Protein AF-A0A8H5XSQ9-F1 (afdb_monomer_lite)

Organism: NCBI:txid1567541

Radius of gyration: 19.49 Å; chains: 1; bounding box: 58×38×55 Å

Secondary struct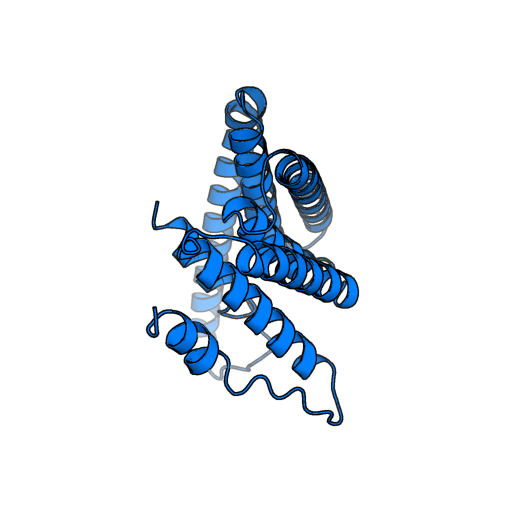ure (DSSP, 8-state):
--SHHHHHHHHHHS--------------HHHHHHHHHHHHHHHHHHHHHHHHHHHHIIIIITTT--SHHHHHHHHHHHHHHHHHHHHH--GGGHHHHHHHHHHHHHHHHHHHHHHS-TT-HHHHHHHHHHHHHHHHTS--HHHHHHHHHHHHHHHHHHHTT-SSPPPHHHHHHHHHHHHHHHHHHHTT-SS-------SHHHHHHHTSS--

Foldseek 3Di:
DPPVVVVLCCVLPPDQVPPPPPPVPVDPPVVVVVVVVVVVVVLVVLLVVLVVLLCCLVVPQCVPDPDLVSNLVSLLSQLVSLLSNLSRDDDPVNVVSLVRNLVSLVRSQVSCVVPDQLLDLSNLSSLLSVLVSCVPPVVNPVVSLVSLVVSLVSNVVVCVPDPDDRDPSSVVSSVSSVVSNVVSVVVPDPDDDDDPPDDPVCPVVVVVPPD

pLDDT: mean 77.81, std 23.19, range [28.31, 98.38]

Structure (mmCIF, N/CA/C/O backbone):
data_AF-A0A8H5XSQ9-F1
#
_entry.id   AF-A0A8H5XSQ9-F1
#
loop_
_atom_site.group_PDB
_atom_site.id
_atom_site.type_symbol
_atom_site.label_atom_id
_atom_site.label_alt_id
_atom_site.label_comp_id
_atom_site.label_asym_id
_atom_site.label_entity_id
_atom_site.label_seq_id
_atom_site.pdbx_PDB_ins_code
_atom_site.Cartn_x
_atom_site.Cartn_y
_atom_site.Cartn_z
_atom_site.occupancy
_atom_site.B_iso_or_equiv
_atom_site.auth_seq_id
_atom_site.auth_comp_id
_atom_site.auth_asym_id
_atom_site.auth_atom_id
_atom_site.pdbx_PDB_model_num
ATOM 1 N N . MET A 1 1 ? 9.822 16.137 1.016 1.00 33.94 1 MET A N 1
ATOM 2 C CA . MET A 1 1 ? 8.686 15.185 1.031 1.00 33.94 1 MET A CA 1
ATOM 3 C C . MET A 1 1 ? 8.728 14.344 2.315 1.00 33.94 1 MET A C 1
ATOM 5 O O . MET A 1 1 ? 8.666 13.126 2.268 1.00 33.94 1 MET A O 1
ATOM 9 N N . ASN A 1 2 ? 8.828 14.986 3.487 1.00 29.20 2 ASN A N 1
ATOM 10 C CA . ASN A 1 2 ? 9.377 14.326 4.688 1.00 29.20 2 ASN A CA 1
ATOM 11 C C . ASN A 1 2 ? 8.299 13.936 5.724 1.00 29.20 2 ASN A C 1
ATOM 13 O O . ASN A 1 2 ? 8.614 13.358 6.758 1.00 29.20 2 ASN A O 1
ATOM 17 N N . GLY A 1 3 ? 7.023 14.248 5.461 1.00 28.31 3 GLY A N 1
ATOM 18 C CA . GLY A 1 3 ? 5.911 13.988 6.387 1.00 28.31 3 GLY A CA 1
ATOM 19 C C . GLY A 1 3 ? 5.260 12.607 6.237 1.00 28.31 3 GLY A C 1
ATOM 20 O O . GLY A 1 3 ? 4.784 12.038 7.214 1.00 28.31 3 GLY A O 1
ATOM 21 N N . THR A 1 4 ? 5.280 12.023 5.037 1.00 39.25 4 THR A N 1
ATOM 22 C CA . THR A 1 4 ? 4.653 10.720 4.743 1.00 39.25 4 THR A CA 1
ATOM 23 C C . THR A 1 4 ? 5.455 9.535 5.285 1.00 39.25 4 THR A C 1
ATOM 25 O O . THR A 1 4 ? 4.867 8.535 5.694 1.00 39.25 4 THR A O 1
ATOM 28 N N . PHE A 1 5 ? 6.784 9.654 5.369 1.00 38.56 5 PHE A N 1
ATOM 29 C CA . PHE A 1 5 ? 7.656 8.613 5.925 1.00 38.56 5 PHE A CA 1
ATOM 30 C C . PHE A 1 5 ? 7.537 8.472 7.450 1.00 38.56 5 PHE A C 1
ATOM 32 O O . PHE A 1 5 ? 7.629 7.360 7.968 1.00 38.56 5 PHE A O 1
ATOM 39 N N . SER A 1 6 ? 7.238 9.562 8.167 1.00 36.12 6 SER A N 1
ATOM 40 C CA . SER A 1 6 ? 7.016 9.523 9.621 1.00 36.12 6 SER A CA 1
ATOM 41 C C . SER A 1 6 ? 5.712 8.795 9.984 1.00 36.12 6 SER A C 1
ATOM 43 O O . SER A 1 6 ? 5.675 7.994 10.919 1.00 36.12 6 SER A O 1
ATOM 45 N N . LEU A 1 7 ? 4.659 8.967 9.172 1.00 39.16 7 LEU A N 1
ATOM 46 C CA . LEU A 1 7 ? 3.415 8.201 9.309 1.00 39.16 7 LEU A CA 1
ATOM 47 C C . LEU A 1 7 ? 3.614 6.713 8.968 1.00 39.16 7 LEU A C 1
ATOM 49 O O . LEU A 1 7 ? 3.036 5.844 9.618 1.00 39.16 7 LEU A O 1
ATOM 53 N N . LEU A 1 8 ? 4.468 6.408 7.982 1.00 41.53 8 LEU A N 1
ATOM 54 C CA . LEU A 1 8 ? 4.802 5.032 7.607 1.00 41.53 8 LEU A CA 1
ATOM 55 C C . LEU A 1 8 ? 5.484 4.281 8.755 1.00 41.53 8 LEU A C 1
ATOM 57 O O . LEU A 1 8 ? 5.140 3.130 9.020 1.00 41.53 8 LEU A O 1
ATOM 61 N N . LEU A 1 9 ? 6.410 4.943 9.458 1.00 43.72 9 LEU A N 1
ATOM 62 C CA . LEU A 1 9 ? 7.109 4.383 10.615 1.00 43.72 9 LEU A CA 1
ATOM 63 C C . LEU A 1 9 ? 6.160 4.191 11.808 1.00 43.72 9 LEU A C 1
ATOM 65 O O . LEU A 1 9 ? 6.198 3.152 12.463 1.00 43.72 9 LEU A O 1
ATOM 69 N N . LEU A 1 10 ? 5.258 5.148 12.053 1.00 43.88 10 LEU A N 1
ATOM 70 C CA . LEU A 1 10 ? 4.264 5.048 13.127 1.00 43.88 10 LEU A CA 1
ATOM 71 C C . LEU A 1 10 ? 3.272 3.900 12.901 1.00 43.88 10 LEU A C 1
ATOM 73 O O . LEU A 1 10 ? 2.924 3.214 13.854 1.00 43.88 10 LEU A O 1
ATOM 77 N N . ILE A 1 11 ? 2.874 3.626 11.656 1.00 48.06 11 ILE A N 1
ATOM 78 C CA . ILE A 1 11 ? 1.867 2.592 11.363 1.00 48.06 11 ILE A CA 1
ATOM 79 C C . ILE A 1 11 ? 2.489 1.196 11.161 1.00 48.06 11 ILE A C 1
ATOM 81 O O . ILE A 1 11 ? 1.810 0.178 11.334 1.00 48.06 11 ILE A O 1
ATOM 85 N N . THR A 1 12 ? 3.787 1.119 10.844 1.00 46.69 12 THR A N 1
ATOM 86 C CA . THR A 1 12 ? 4.529 -0.155 10.791 1.00 46.69 12 THR A CA 1
ATOM 87 C C . THR A 1 12 ? 5.089 -0.598 12.145 1.00 46.69 12 THR A C 1
ATOM 89 O O . THR A 1 12 ? 5.099 -1.802 12.395 1.00 46.69 12 THR A O 1
ATOM 92 N N . PHE A 1 13 ? 5.491 0.322 13.035 1.00 41.72 13 PHE A N 1
ATOM 93 C CA . PHE A 1 13 ? 6.131 -0.025 14.316 1.00 41.72 13 PHE A CA 1
ATOM 94 C C . PHE A 1 13 ? 5.331 0.264 15.576 1.00 41.72 13 PHE A C 1
ATOM 96 O O . PHE A 1 13 ? 5.492 -0.456 16.563 1.00 41.72 13 PHE A O 1
ATOM 103 N N . SER A 1 14 ? 4.483 1.286 15.586 1.00 41.91 14 SER A N 1
ATOM 104 C CA . SER A 1 14 ? 3.770 1.646 16.803 1.00 41.91 14 SER A CA 1
ATOM 105 C C . SER A 1 14 ? 2.393 1.022 16.793 1.00 41.91 14 SER A C 1
ATOM 107 O O . SER A 1 14 ? 1.406 1.617 16.379 1.00 41.91 14 SER A O 1
ATOM 109 N N . THR A 1 15 ? 2.367 -0.171 17.381 1.00 34.69 15 THR A N 1
ATOM 110 C CA . THR A 1 15 ? 1.218 -0.774 18.054 1.00 34.69 15 THR A CA 1
ATOM 111 C C . THR A 1 15 ? 0.112 -1.316 17.142 1.00 34.69 15 THR A C 1
ATOM 113 O O . THR A 1 15 ? -0.202 -0.755 16.093 1.00 34.69 15 THR A O 1
ATOM 116 N N . PRO A 1 16 ? -0.563 -2.403 17.550 1.00 37.53 16 PRO A N 1
ATOM 117 C CA . PRO A 1 16 ? -1.966 -2.502 17.197 1.00 37.53 16 PRO A CA 1
ATOM 118 C C . PRO A 1 16 ? -2.603 -1.192 17.687 1.00 37.53 16 PRO A C 1
ATOM 120 O O . PRO A 1 16 ? -2.357 -0.805 18.833 1.00 37.53 16 PRO A O 1
ATOM 123 N N . VAL A 1 17 ? -3.476 -0.543 16.912 1.00 43.22 17 VAL A N 1
ATOM 124 C CA . VAL A 1 17 ? -4.621 0.084 17.582 1.00 43.22 17 VAL A CA 1
ATOM 125 C C . VAL A 1 17 ? -5.325 -1.105 18.207 1.00 43.22 17 VAL A C 1
ATOM 127 O O . VAL A 1 17 ? -6.089 -1.807 17.554 1.00 43.22 17 VAL A O 1
ATOM 130 N N . VAL A 1 18 ? -4.885 -1.472 19.409 1.00 34.97 18 VAL A N 1
ATOM 131 C CA . VAL A 1 18 ? -5.395 -2.620 20.125 1.00 34.97 18 VAL A CA 1
ATOM 132 C C . VAL A 1 18 ? -6.888 -2.324 20.204 1.00 34.97 18 VAL A C 1
ATOM 134 O O . VAL A 1 18 ? -7.242 -1.267 20.740 1.00 34.97 18 VAL A O 1
ATOM 137 N N . PRO A 1 19 ? -7.788 -3.176 19.684 1.00 38.91 19 PRO A N 1
ATOM 138 C CA . PRO A 1 19 ? -9.161 -3.131 20.140 1.00 38.91 19 PRO A CA 1
ATOM 139 C C . PRO A 1 19 ? -9.076 -3.561 21.596 1.00 38.91 19 PRO A C 1
ATOM 141 O O . PRO A 1 19 ? -9.118 -4.754 21.852 1.00 38.91 19 PRO A O 1
ATOM 144 N N . ALA A 1 20 ? -8.789 -2.596 22.482 1.00 38.19 20 ALA A N 1
ATOM 145 C CA . ALA A 1 20 ? -8.351 -2.759 23.861 1.00 38.19 20 ALA A CA 1
ATOM 146 C C . ALA A 1 20 ? -8.487 -4.211 24.335 1.00 38.19 20 ALA A C 1
ATOM 148 O O . ALA A 1 20 ? -9.552 -4.613 24.807 1.00 38.19 20 ALA A O 1
ATOM 149 N N . GLU A 1 21 ? -7.426 -5.014 24.181 1.00 34.28 21 GLU A N 1
ATOM 150 C CA . GLU A 1 21 ? -7.283 -6.175 25.039 1.00 34.28 21 GLU A CA 1
ATOM 151 C C . GLU A 1 21 ? -7.459 -5.612 26.435 1.00 34.28 21 GLU A C 1
ATOM 153 O O . GLU A 1 21 ? -6.876 -4.572 26.756 1.00 34.28 21 GLU A O 1
ATOM 158 N N . LYS A 1 22 ? -8.393 -6.219 27.166 1.00 42.00 22 LYS A N 1
ATOM 159 C CA . LYS A 1 22 ? -8.895 -5.803 28.470 1.00 42.00 22 LYS A CA 1
ATOM 160 C C . LYS A 1 22 ? -7.752 -5.726 29.489 1.00 42.00 22 LYS A C 1
ATOM 162 O O . LYS A 1 22 ? -7.697 -6.504 30.430 1.00 42.00 22 LYS A O 1
ATOM 167 N N . ASN A 1 23 ? -6.854 -4.762 29.349 1.00 39.88 23 ASN A N 1
ATOM 168 C CA . ASN A 1 23 ? -6.159 -4.192 30.473 1.00 39.88 23 ASN A CA 1
ATOM 169 C C . ASN A 1 23 ? -7.257 -3.463 31.223 1.00 39.88 23 ASN A C 1
ATOM 171 O O . ASN A 1 23 ? -7.660 -2.360 30.852 1.00 39.88 23 ASN A O 1
ATOM 175 N N . GLU A 1 24 ? -7.819 -4.154 32.212 1.00 44.81 24 GLU A N 1
ATOM 176 C CA . GLU A 1 24 ? -8.711 -3.591 33.212 1.00 44.81 24 GLU A CA 1
ATOM 177 C C . GLU A 1 24 ? -7.944 -2.491 33.948 1.00 44.81 24 GLU A C 1
ATOM 179 O O . GLU A 1 24 ? -7.377 -2.677 35.024 1.00 44.81 24 GLU A O 1
ATOM 184 N N . TYR A 1 25 ? -7.868 -1.322 33.315 1.00 51.09 25 TYR A N 1
ATOM 185 C CA . TYR A 1 25 ? -7.394 -0.112 33.940 1.00 51.09 25 TYR A CA 1
ATOM 186 C C . TYR A 1 25 ? -8.390 0.170 35.059 1.00 51.09 25 TYR A C 1
ATOM 188 O O . TYR A 1 25 ? -9.537 0.534 34.797 1.00 51.09 25 TYR A O 1
ATOM 196 N N . LYS A 1 26 ? -7.964 -0.035 36.310 1.00 59.53 26 LYS A N 1
ATOM 197 C CA . LYS A 1 26 ? -8.743 0.239 37.529 1.00 59.53 26 LYS A CA 1
ATOM 198 C C . LYS A 1 26 ? -8.905 1.752 37.764 1.00 59.53 26 LYS A C 1
ATOM 200 O O . LYS A 1 26 ? -8.729 2.243 38.874 1.00 59.53 26 LYS A O 1
ATOM 205 N N . GLY A 1 27 ? -9.161 2.512 36.702 1.00 59.38 27 GLY A N 1
ATOM 206 C CA . GLY A 1 27 ? -9.510 3.924 36.756 1.00 59.38 27 GLY A CA 1
ATOM 207 C C . GLY A 1 27 ? -11.000 4.087 37.037 1.00 59.38 27 GLY A C 1
ATOM 208 O O . GLY A 1 27 ? -11.799 3.206 36.722 1.00 59.38 27 GLY A O 1
ATOM 209 N N . SER A 1 28 ? -11.382 5.221 37.628 1.00 74.62 28 SER A N 1
ATOM 210 C CA . SER A 1 28 ? -12.791 5.528 37.883 1.00 74.62 28 SER A CA 1
ATOM 211 C C . SER A 1 28 ? -13.608 5.458 36.587 1.00 74.62 28 SER A C 1
ATOM 213 O O . SER A 1 28 ? -13.141 5.850 35.516 1.00 74.62 28 SER A O 1
ATOM 215 N N . GLU A 1 29 ? -14.850 4.986 36.676 1.00 78.31 29 GLU A N 1
ATOM 216 C CA . GLU A 1 29 ? -15.763 4.821 35.534 1.00 78.31 29 GLU A CA 1
ATOM 217 C C . GLU A 1 29 ? -15.924 6.114 34.708 1.00 78.31 29 GLU A C 1
ATOM 219 O O . GLU A 1 29 ? -16.009 6.079 33.480 1.00 78.31 29 GLU A O 1
ATOM 224 N N . LYS A 1 30 ? -15.830 7.276 35.372 1.00 79.25 30 LYS A N 1
ATOM 225 C CA . L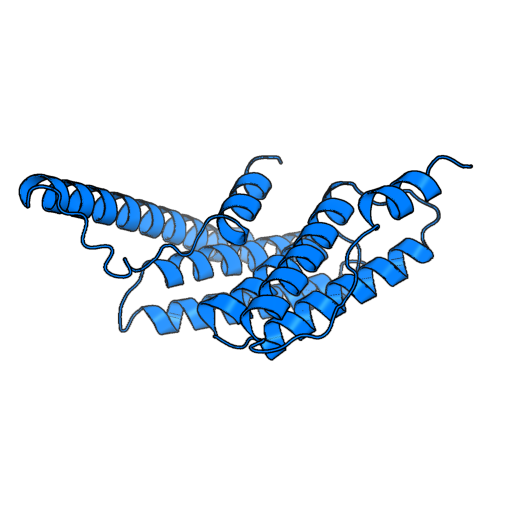YS A 1 30 ? -15.788 8.600 34.732 1.00 79.25 30 LYS A CA 1
ATOM 226 C C . LYS A 1 30 ? -14.570 8.785 33.824 1.00 79.25 30 LYS A C 1
ATOM 228 O O . LYS A 1 30 ? -14.708 9.318 32.729 1.00 79.25 30 LYS A O 1
ATOM 233 N N . HIS A 1 31 ? -13.386 8.348 34.252 1.00 80.94 31 HIS A N 1
ATOM 234 C CA . HIS A 1 31 ? -12.170 8.454 33.445 1.00 80.94 31 HIS A CA 1
ATOM 235 C C . HIS A 1 31 ? -12.240 7.546 32.210 1.00 80.94 31 HIS A C 1
ATOM 237 O O . HIS A 1 31 ? -11.902 7.973 31.107 1.00 80.94 31 HIS A O 1
ATOM 243 N N . LEU A 1 32 ? -12.774 6.329 32.369 1.00 83.50 32 LEU A N 1
ATOM 244 C CA . LEU A 1 32 ? -13.001 5.402 31.255 1.00 83.50 32 LEU A CA 1
ATOM 245 C C . LEU A 1 32 ? -14.008 5.952 30.234 1.00 83.50 32 LEU A C 1
ATOM 247 O O . LEU A 1 32 ? -13.782 5.822 29.030 1.00 83.50 32 LEU A O 1
ATOM 251 N N . ALA A 1 33 ? -15.088 6.594 30.688 1.00 86.06 33 ALA A N 1
ATOM 252 C CA . ALA A 1 33 ? -16.056 7.242 29.803 1.00 86.06 33 ALA A CA 1
ATOM 253 C C . ALA A 1 33 ? -15.416 8.379 28.986 1.00 86.06 33 ALA A C 1
ATOM 255 O O . ALA A 1 33 ? -15.606 8.447 27.771 1.00 86.06 33 ALA A O 1
ATOM 256 N N . THR A 1 34 ? -14.594 9.218 29.624 1.00 88.81 34 THR A N 1
ATOM 257 C CA . THR A 1 34 ? -13.858 10.294 28.944 1.00 88.81 34 THR A CA 1
ATOM 258 C C . THR A 1 34 ? -12.893 9.750 27.890 1.00 88.81 34 THR A C 1
ATOM 260 O O . THR A 1 34 ? -12.899 10.228 26.757 1.00 88.81 34 THR A O 1
ATOM 263 N N . ILE A 1 35 ? -12.109 8.716 28.221 1.00 86.56 35 ILE A N 1
ATOM 264 C CA . ILE A 1 35 ? -11.175 8.079 27.276 1.00 86.56 35 ILE A CA 1
ATOM 265 C C . ILE A 1 35 ? -11.923 7.532 26.056 1.00 86.56 35 ILE A C 1
ATOM 267 O O . ILE A 1 35 ? -11.511 7.771 24.922 1.00 86.56 35 ILE A O 1
ATOM 271 N N . ARG A 1 36 ? -13.047 6.835 26.268 1.00 86.31 36 ARG A N 1
ATOM 272 C CA . ARG A 1 36 ? -13.880 6.318 25.170 1.00 86.31 36 ARG A CA 1
ATOM 273 C C . ARG A 1 36 ? -14.420 7.443 24.287 1.00 86.31 36 ARG A C 1
ATOM 275 O O . ARG A 1 36 ? -14.390 7.314 23.069 1.00 86.31 36 ARG A O 1
ATOM 282 N N . GLY A 1 37 ? -14.863 8.547 24.888 1.00 89.69 37 GLY A N 1
ATOM 283 C CA . GLY A 1 37 ? -15.340 9.717 24.151 1.00 89.69 37 GLY A CA 1
ATOM 284 C C . GLY A 1 37 ? -14.265 10.341 23.258 1.00 89.69 37 GLY A C 1
ATOM 285 O O . GLY A 1 37 ? -14.539 10.639 22.099 1.00 89.69 37 GLY A O 1
ATOM 286 N N . TYR A 1 38 ? -13.036 10.498 23.760 1.00 89.50 38 TYR A N 1
ATOM 287 C CA . TYR A 1 38 ? -11.917 10.988 22.945 1.00 89.50 38 TYR A CA 1
ATOM 288 C C . TYR A 1 38 ? -11.535 10.017 21.833 1.00 89.50 38 TYR A C 1
ATOM 290 O O . TYR A 1 38 ? -11.294 10.450 20.711 1.00 89.50 38 TYR A O 1
ATOM 298 N N . ARG A 1 39 ? -11.532 8.713 22.124 1.00 84.19 39 ARG A N 1
ATOM 299 C CA . ARG A 1 39 ? -11.245 7.682 21.126 1.00 84.19 39 ARG A CA 1
ATOM 300 C C . ARG A 1 39 ? -12.211 7.765 19.940 1.00 84.19 39 ARG A C 1
ATOM 302 O O . ARG A 1 39 ? -11.744 7.840 18.815 1.00 84.19 39 ARG A O 1
ATOM 309 N N . ILE A 1 40 ? -13.519 7.839 20.191 1.00 87.06 40 ILE A N 1
ATOM 310 C CA . ILE A 1 40 ? -14.535 7.932 19.125 1.00 87.06 40 ILE A CA 1
ATOM 311 C C . ILE A 1 40 ? -14.351 9.203 18.285 1.00 87.06 40 ILE A C 1
ATOM 313 O O . ILE A 1 40 ? -14.484 9.159 17.067 1.00 87.06 40 ILE A O 1
ATOM 317 N N . LYS A 1 41 ? -14.026 10.340 18.916 1.00 89.62 41 LYS A N 1
ATOM 318 C CA . LYS A 1 41 ? -13.762 11.589 18.182 1.00 89.62 41 LYS A CA 1
ATOM 319 C C . LYS A 1 41 ? -12.579 11.443 17.225 1.00 89.62 41 LYS A C 1
ATOM 321 O O . LYS A 1 41 ? -12.710 11.788 16.060 1.00 89.62 41 LYS A O 1
ATOM 326 N N . ILE A 1 42 ? -11.473 10.877 17.708 1.00 87.00 42 ILE A N 1
ATOM 327 C CA . ILE A 1 42 ? -10.272 10.643 16.898 1.00 87.00 42 ILE A CA 1
ATOM 328 C C . ILE A 1 42 ? -10.563 9.645 15.768 1.00 87.00 42 ILE A C 1
ATOM 330 O O . ILE A 1 42 ? -10.150 9.873 14.637 1.00 87.00 42 ILE A O 1
ATOM 334 N N . GLU A 1 43 ? -11.288 8.559 16.050 1.00 83.94 43 GLU A N 1
ATOM 335 C CA . GLU A 1 43 ? -11.676 7.569 15.035 1.00 83.94 43 GLU A CA 1
ATOM 336 C C . GLU A 1 43 ? -12.514 8.211 13.914 1.00 83.94 43 GLU A C 1
ATOM 338 O O . GLU A 1 43 ? -12.233 7.976 12.739 1.00 83.94 43 GLU A O 1
ATOM 343 N N . ASN A 1 44 ? -13.470 9.082 14.259 1.00 86.50 44 ASN A N 1
ATOM 344 C CA . ASN A 1 44 ? -14.288 9.803 13.279 1.00 86.50 44 ASN A CA 1
ATOM 345 C C . ASN A 1 44 ? -13.470 10.800 12.442 1.00 86.50 44 ASN A C 1
ATOM 347 O O . ASN A 1 44 ? -13.641 10.848 11.227 1.00 86.50 44 ASN A O 1
ATOM 351 N N . GLU A 1 45 ? -12.573 11.571 13.068 1.00 88.88 45 GLU A N 1
ATOM 352 C CA . GLU A 1 45 ? -11.698 12.516 12.355 1.00 88.88 45 GLU A CA 1
ATOM 353 C C . GLU A 1 45 ? -10.780 11.786 11.364 1.00 88.88 45 GLU A C 1
ATOM 355 O O . GLU A 1 45 ? -10.610 12.217 10.224 1.00 88.88 45 GLU A O 1
ATOM 360 N N . ILE A 1 46 ? -10.214 10.642 11.765 1.00 86.31 46 ILE A N 1
ATOM 361 C CA . ILE A 1 46 ? -9.383 9.825 10.874 1.00 86.31 46 ILE A CA 1
ATOM 362 C C . ILE A 1 46 ? -10.219 9.247 9.726 1.00 86.31 46 ILE A C 1
ATOM 364 O O . ILE A 1 46 ? -9.741 9.225 8.589 1.00 86.31 46 ILE A O 1
ATOM 368 N N . GLU A 1 47 ? -11.446 8.785 9.991 1.00 86.50 47 GLU A N 1
ATOM 369 C CA . GLU A 1 47 ? -12.349 8.293 8.945 1.00 86.50 47 GLU A CA 1
ATOM 370 C C . GLU A 1 47 ? -12.658 9.384 7.908 1.00 86.50 47 GLU A C 1
ATOM 372 O O . GLU A 1 47 ? -12.533 9.119 6.711 1.00 86.50 47 GLU A O 1
ATOM 377 N N . GLU A 1 48 ? -13.013 10.594 8.348 1.00 91.81 48 GLU A N 1
ATOM 378 C CA . GLU A 1 48 ? -13.321 11.735 7.474 1.00 91.81 48 GLU A CA 1
ATOM 379 C C . GLU A 1 48 ? -12.122 12.094 6.588 1.00 91.81 48 GLU A C 1
ATOM 381 O O . GLU A 1 48 ? -12.232 12.075 5.363 1.00 91.81 48 GLU A O 1
ATOM 386 N N . ILE A 1 49 ? -10.937 12.259 7.184 1.00 91.88 49 ILE A N 1
ATOM 387 C CA . ILE A 1 49 ? -9.702 12.560 6.443 1.00 91.88 49 ILE A CA 1
ATOM 388 C C . ILE A 1 49 ? -9.386 11.464 5.417 1.00 91.88 49 ILE A C 1
ATOM 390 O O . ILE A 1 49 ? -8.967 11.752 4.294 1.00 91.88 49 ILE A O 1
ATOM 394 N N . CYS A 1 50 ? -9.561 10.190 5.780 1.00 91.31 50 CYS A N 1
ATOM 395 C CA . CYS A 1 50 ? -9.312 9.097 4.844 1.00 91.31 50 CYS A CA 1
ATOM 396 C C . CYS A 1 50 ? -10.294 9.124 3.669 1.00 91.31 50 CYS A C 1
ATOM 398 O O . CYS A 1 50 ? -9.877 8.856 2.543 1.00 91.31 50 CYS A O 1
ATOM 400 N N . ARG A 1 51 ? -11.571 9.442 3.907 1.00 92.94 51 ARG A N 1
ATOM 401 C CA . ARG A 1 51 ? -12.582 9.559 2.846 1.00 92.94 51 ARG A CA 1
ATOM 402 C C . ARG A 1 51 ? -12.274 10.717 1.907 1.00 92.94 51 ARG A C 1
ATOM 404 O O . ARG A 1 51 ? -12.225 10.485 0.704 1.00 92.94 51 ARG A O 1
ATOM 411 N N . ASP A 1 52 ? -11.945 11.888 2.442 1.00 96.25 52 ASP A N 1
ATOM 412 C CA . ASP A 1 52 ? -11.594 13.066 1.642 1.00 96.25 52 ASP A CA 1
ATOM 413 C C . ASP A 1 52 ? -10.407 12.793 0.710 1.00 96.25 52 ASP A C 1
ATOM 415 O O . ASP A 1 52 ? -10.425 13.139 -0.475 1.00 96.25 52 ASP A O 1
ATOM 419 N N . VAL A 1 53 ? -9.368 12.120 1.219 1.00 96.06 53 VAL A N 1
ATOM 420 C CA . VAL A 1 53 ? -8.205 11.761 0.398 1.00 96.06 53 VAL A CA 1
ATOM 421 C C . VAL A 1 53 ? -8.561 10.714 -0.657 1.00 96.06 53 VAL A C 1
ATOM 423 O O . VAL A 1 53 ? -8.078 10.803 -1.787 1.00 96.06 53 VAL A O 1
ATOM 426 N N . LEU A 1 54 ? -9.390 9.722 -0.322 1.00 95.94 54 LEU A N 1
ATOM 427 C CA . LEU A 1 54 ? -9.835 8.715 -1.288 1.00 95.94 54 LEU A CA 1
ATOM 428 C C . LEU A 1 54 ? -10.687 9.332 -2.401 1.00 95.94 54 LEU A C 1
ATOM 430 O O . LEU A 1 54 ? -10.475 8.995 -3.565 1.00 95.94 54 LEU A O 1
ATOM 434 N N . ASP A 1 55 ? -11.569 10.270 -2.069 1.00 97.62 55 ASP A N 1
ATOM 435 C CA . ASP A 1 55 ? -12.379 10.994 -3.047 1.00 97.62 55 ASP A CA 1
ATOM 436 C C . ASP A 1 55 ? -11.501 11.855 -3.962 1.00 97.62 55 ASP A C 1
ATOM 438 O O . ASP A 1 55 ? -11.660 11.820 -5.183 1.00 97.62 55 ASP A O 1
ATOM 442 N N . LEU A 1 56 ? -10.499 12.549 -3.412 1.00 98.00 56 LEU A N 1
ATOM 443 C CA . LEU A 1 56 ? -9.518 13.293 -4.207 1.00 98.00 56 LEU A CA 1
ATOM 444 C C . LEU A 1 56 ? -8.726 12.378 -5.157 1.00 98.00 56 LEU A C 1
ATOM 446 O O . LEU A 1 56 ? -8.480 12.735 -6.316 1.00 98.00 56 LEU A O 1
ATOM 450 N N . LEU A 1 57 ? -8.317 11.199 -4.679 1.00 97.94 57 LEU A N 1
ATOM 451 C CA . LEU A 1 57 ? -7.606 10.213 -5.490 1.00 97.94 57 LEU A CA 1
ATOM 452 C C . LEU A 1 57 ? -8.479 9.716 -6.646 1.00 97.94 57 LEU A C 1
ATOM 454 O O . LEU A 1 57 ? -8.010 9.692 -7.782 1.00 97.94 57 LEU A O 1
ATOM 458 N N . ASP A 1 58 ? -9.735 9.369 -6.372 1.00 97.62 58 ASP A N 1
ATOM 459 C CA . ASP A 1 58 ? -10.634 8.757 -7.353 1.00 97.62 58 ASP A CA 1
ATOM 460 C C . ASP A 1 58 ? -11.211 9.751 -8.359 1.00 97.62 58 ASP A C 1
ATOM 462 O O . ASP A 1 58 ? -11.364 9.412 -9.532 1.00 97.62 58 ASP A O 1
ATOM 466 N N . GLN A 1 59 ? -11.507 10.976 -7.929 1.00 97.75 59 GLN A N 1
ATOM 467 C CA . GLN A 1 59 ? -12.144 11.982 -8.780 1.00 97.75 59 GLN A CA 1
ATOM 468 C C . GLN A 1 59 ? -11.134 12.823 -9.565 1.00 97.75 59 GLN A C 1
ATOM 470 O O . GLN A 1 59 ? -11.481 13.358 -10.617 1.00 97.75 59 GLN A O 1
ATOM 475 N N . SER A 1 60 ? -9.897 12.958 -9.072 1.00 96.19 60 SER A N 1
ATOM 476 C CA . SER A 1 60 ? -8.919 13.887 -9.646 1.00 96.19 60 SER A CA 1
ATOM 477 C C . SER A 1 60 ? -7.569 13.244 -9.943 1.00 96.19 60 SER A C 1
ATOM 479 O O . SER A 1 60 ? -7.155 13.216 -11.100 1.00 96.19 60 SER A O 1
ATOM 481 N N . LEU A 1 61 ? -6.867 12.701 -8.945 1.00 97.31 61 LEU A N 1
ATOM 482 C CA . LEU A 1 61 ? -5.455 12.341 -9.133 1.00 97.31 61 LEU A CA 1
ATOM 483 C C . LEU A 1 61 ? -5.264 11.122 -10.043 1.00 97.31 61 LEU A C 1
ATOM 485 O O . LEU A 1 61 ? -4.452 11.169 -10.962 1.00 97.31 61 LEU A O 1
ATOM 489 N N . ILE A 1 62 ? -6.025 10.047 -9.824 1.00 97.50 62 ILE A N 1
ATOM 490 C CA . ILE A 1 62 ? -5.935 8.826 -10.634 1.00 97.50 62 ILE A CA 1
ATOM 491 C C . ILE A 1 62 ? -6.396 9.076 -12.082 1.00 97.50 62 ILE A C 1
ATOM 493 O O . ILE A 1 62 ? -5.651 8.703 -12.988 1.00 97.50 62 ILE A O 1
ATOM 497 N N . PRO A 1 63 ? -7.548 9.732 -12.348 1.00 97.69 63 PRO A N 1
ATOM 498 C CA . PRO A 1 63 ? -7.968 10.035 -13.720 1.00 97.69 63 PRO A CA 1
ATOM 499 C C . PRO A 1 63 ? -6.981 10.903 -14.510 1.00 97.69 63 PRO A C 1
ATOM 501 O O . PRO A 1 63 ? -6.902 10.775 -15.728 1.00 97.69 63 PRO A O 1
ATOM 504 N N . ASN A 1 64 ? -6.233 11.776 -13.827 1.00 96.25 64 ASN A N 1
ATOM 505 C CA . ASN A 1 64 ? -5.276 12.692 -14.452 1.00 96.25 64 ASN A CA 1
ATOM 506 C C . ASN A 1 64 ? -3.819 12.185 -14.415 1.00 96.25 64 ASN A C 1
ATOM 508 O O . ASN A 1 64 ? -2.906 12.920 -14.797 1.00 96.25 64 ASN A O 1
ATOM 512 N N . ALA A 1 65 ? -3.572 10.949 -13.967 1.00 96.12 65 ALA A N 1
ATOM 513 C CA . ALA A 1 65 ? -2.234 10.365 -13.945 1.00 96.12 65 ALA A CA 1
ATOM 514 C C . ALA A 1 65 ? -1.739 10.077 -15.372 1.00 96.12 65 ALA A C 1
ATOM 516 O O . ALA A 1 65 ? -2.296 9.242 -16.083 1.00 96.12 65 ALA A O 1
ATOM 517 N N . SER A 1 66 ? -0.672 10.759 -15.791 1.00 94.25 66 SER A N 1
ATOM 518 C CA . SER A 1 66 ? -0.117 10.657 -17.149 1.00 94.25 66 SER A CA 1
ATOM 519 C C . SER A 1 66 ? 1.143 9.793 -17.246 1.00 94.25 66 SER A C 1
ATOM 521 O O . SER A 1 66 ? 1.594 9.486 -18.348 1.00 94.25 66 SER A O 1
ATOM 523 N N . THR A 1 67 ? 1.718 9.389 -16.110 1.00 95.44 67 THR A N 1
ATOM 524 C CA . THR A 1 67 ? 2.938 8.573 -16.043 1.00 95.44 67 THR A CA 1
ATOM 525 C C . THR A 1 67 ? 2.710 7.324 -15.204 1.00 95.44 67 THR A C 1
ATOM 527 O O . THR A 1 67 ? 1.914 7.333 -14.263 1.00 95.44 67 THR A O 1
ATOM 530 N N . GLY A 1 68 ? 3.444 6.246 -15.490 1.00 93.56 68 GLY A N 1
ATOM 531 C CA . GLY A 1 68 ? 3.386 5.048 -14.654 1.00 93.56 68 GLY A CA 1
ATOM 532 C C . GLY A 1 68 ? 3.837 5.319 -13.213 1.00 93.56 68 GLY A C 1
ATOM 533 O O . GLY A 1 68 ? 3.276 4.758 -12.274 1.00 93.56 68 GLY A O 1
ATOM 534 N N . GLU A 1 69 ? 4.761 6.260 -13.009 1.00 93.00 69 GLU A N 1
ATOM 535 C CA . GLU A 1 69 ? 5.167 6.699 -11.673 1.00 93.00 69 GLU A CA 1
ATOM 536 C C . GLU A 1 69 ? 4.032 7.345 -10.873 1.00 93.00 69 GLU A C 1
ATOM 538 O O . GLU A 1 69 ? 3.748 6.909 -9.753 1.00 93.00 69 GLU A O 1
ATOM 543 N N . SER A 1 70 ? 3.355 8.345 -11.447 1.00 95.44 70 SER A N 1
ATOM 544 C CA . SER A 1 70 ? 2.221 9.005 -10.787 1.00 95.44 70 SER A CA 1
ATOM 545 C C . SER A 1 7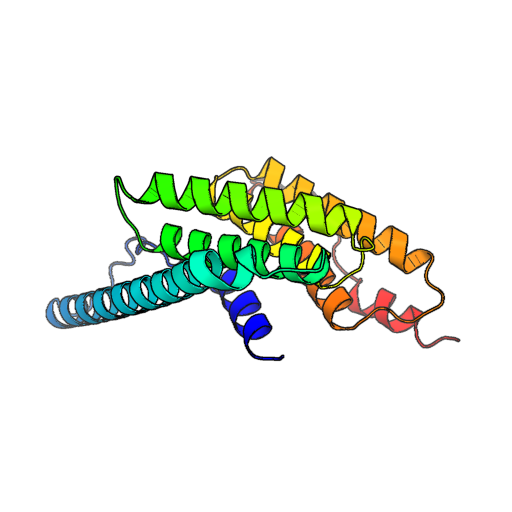0 ? 1.089 8.013 -10.520 1.00 95.44 70 SER A C 1
ATOM 547 O O . SER A 1 70 ? 0.550 7.971 -9.415 1.00 95.44 70 SER A O 1
ATOM 549 N N . MET A 1 71 ? 0.813 7.125 -11.477 1.00 96.56 71 MET A N 1
ATOM 550 C CA . MET A 1 71 ? -0.175 6.060 -11.336 1.00 96.56 71 MET A CA 1
ATOM 551 C C . MET A 1 71 ? 0.166 5.109 -10.176 1.00 96.56 71 MET A C 1
ATOM 553 O O . MET A 1 71 ? -0.668 4.861 -9.303 1.00 96.56 71 MET A O 1
ATOM 557 N N . ALA A 1 72 ? 1.402 4.606 -10.111 1.00 96.00 72 ALA A N 1
ATOM 558 C CA . ALA A 1 72 ? 1.849 3.734 -9.026 1.00 96.00 72 ALA A CA 1
ATOM 559 C C . ALA A 1 72 ? 1.774 4.432 -7.659 1.00 96.00 72 ALA A C 1
ATOM 561 O O . ALA A 1 72 ? 1.346 3.817 -6.678 1.00 96.00 72 ALA A O 1
ATOM 562 N N . LEU A 1 73 ? 2.147 5.714 -7.594 1.00 96.06 73 LEU A N 1
ATOM 563 C CA . LEU A 1 73 ? 2.087 6.512 -6.374 1.00 96.06 73 LEU A CA 1
ATOM 564 C C . LEU A 1 73 ? 0.645 6.704 -5.891 1.00 96.06 73 LEU A C 1
ATOM 566 O O . LEU A 1 73 ? 0.353 6.421 -4.728 1.00 96.06 73 LEU A O 1
ATOM 570 N N . TYR A 1 74 ? -0.269 7.122 -6.767 1.00 98.12 74 TYR A N 1
ATOM 571 C CA . TYR A 1 74 ? -1.662 7.374 -6.394 1.00 98.12 74 TYR A CA 1
ATOM 572 C C . TYR A 1 74 ? -2.399 6.094 -6.005 1.00 98.12 74 TYR A C 1
ATOM 574 O O . TYR A 1 74 ? -3.101 6.077 -4.994 1.00 98.12 74 TYR A O 1
ATOM 582 N N . TYR A 1 75 ? -2.184 4.984 -6.714 1.00 98.38 75 TYR A N 1
ATOM 583 C CA . TYR A 1 75 ? -2.770 3.705 -6.305 1.00 98.38 75 TYR A CA 1
ATOM 584 C C . TYR A 1 75 ? -2.171 3.169 -5.003 1.00 98.38 75 TYR A C 1
ATOM 586 O O . TYR A 1 75 ? -2.901 2.596 -4.191 1.00 98.38 75 TYR A O 1
ATOM 594 N N . LYS A 1 76 ? -0.874 3.389 -4.749 1.00 96.88 76 LYS A N 1
ATOM 595 C CA . LYS A 1 76 ? -0.279 3.077 -3.444 1.00 96.88 76 LYS A CA 1
ATOM 596 C C . LYS A 1 76 ? -0.956 3.890 -2.339 1.00 96.88 76 LYS A C 1
ATOM 598 O O . LYS A 1 76 ? -1.338 3.310 -1.325 1.00 96.88 76 LYS A O 1
ATOM 603 N N . MET A 1 77 ? -1.143 5.196 -2.544 1.00 96.56 77 MET A N 1
ATOM 604 C CA . MET A 1 77 ? -1.854 6.058 -1.594 1.00 96.56 77 MET A CA 1
ATOM 605 C C . MET A 1 77 ? -3.287 5.567 -1.374 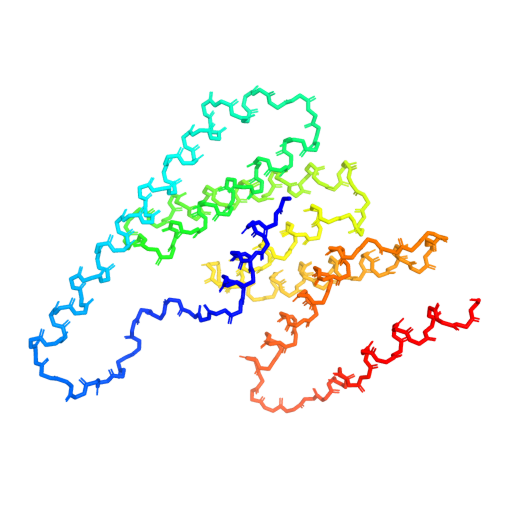1.00 96.56 77 MET A C 1
ATOM 607 O O . MET A 1 77 ? -3.694 5.393 -0.229 1.00 96.56 77 MET A O 1
ATOM 611 N N . LYS A 1 78 ? -4.025 5.233 -2.439 1.00 97.50 78 LYS A N 1
ATOM 612 C CA . LYS A 1 78 ? -5.379 4.670 -2.330 1.00 97.50 78 LYS A CA 1
ATOM 613 C C . LYS A 1 78 ? -5.407 3.395 -1.483 1.00 97.50 78 LYS A C 1
ATOM 615 O O . LYS A 1 78 ? -6.298 3.234 -0.648 1.00 97.50 78 LYS A O 1
ATOM 620 N N . GLY A 1 79 ? -4.424 2.513 -1.665 1.00 95.94 79 GLY A N 1
ATOM 621 C CA . GLY A 1 79 ? -4.244 1.318 -0.841 1.00 95.94 79 GLY A CA 1
ATOM 622 C C . GLY A 1 79 ? -3.989 1.648 0.630 1.00 95.94 79 GLY A C 1
ATOM 623 O O . GLY A 1 79 ? -4.634 1.073 1.503 1.00 95.94 79 GLY A O 1
ATOM 624 N N . ASP A 1 80 ? -3.104 2.612 0.901 1.00 93.06 80 ASP A N 1
ATOM 625 C CA . ASP A 1 80 ? -2.748 3.055 2.253 1.00 93.06 80 ASP A CA 1
ATOM 626 C C . ASP A 1 80 ? -3.951 3.645 3.007 1.00 93.06 80 ASP A C 1
ATOM 628 O O . ASP A 1 80 ? -4.255 3.188 4.108 1.00 93.06 80 ASP A O 1
ATOM 632 N N . TYR A 1 81 ? -4.686 4.580 2.400 1.00 93.56 81 TYR A N 1
ATOM 633 C CA . TYR A 1 81 ? -5.863 5.196 3.026 1.00 93.56 81 TYR A CA 1
ATOM 634 C C . TYR A 1 81 ? -7.042 4.226 3.151 1.00 93.56 81 TYR A C 1
ATOM 636 O O . TYR A 1 81 ? -7.706 4.195 4.187 1.00 93.56 81 TYR A O 1
ATOM 644 N N . SER A 1 82 ? -7.260 3.358 2.155 1.00 93.19 82 SER A N 1
ATOM 645 C CA . SER A 1 82 ? -8.267 2.293 2.275 1.00 93.19 82 SER A CA 1
ATOM 646 C C . SER A 1 82 ? -7.919 1.331 3.413 1.00 93.19 82 SER A C 1
ATOM 648 O O . SER A 1 82 ? -8.806 0.905 4.145 1.00 93.19 82 SER A O 1
ATOM 650 N N . ARG A 1 83 ? -6.632 1.008 3.604 1.00 91.06 83 ARG A N 1
ATOM 651 C CA . ARG A 1 83 ? -6.170 0.186 4.727 1.00 91.06 83 ARG A CA 1
ATOM 652 C C . ARG A 1 83 ? -6.398 0.882 6.068 1.00 91.06 83 ARG A C 1
ATOM 654 O O . ARG A 1 83 ? -6.849 0.213 6.990 1.00 91.06 83 ARG A O 1
ATOM 661 N N . TYR A 1 84 ? -6.137 2.182 6.193 1.00 88.38 84 TYR A N 1
ATOM 662 C CA . TYR A 1 84 ? -6.410 2.904 7.442 1.00 88.38 84 TYR A CA 1
ATOM 663 C C . TYR A 1 84 ? -7.886 2.821 7.830 1.00 88.38 84 TYR A C 1
ATOM 665 O O . TYR A 1 84 ? -8.185 2.512 8.978 1.00 88.38 84 TYR A O 1
ATOM 673 N N . LEU A 1 85 ? -8.805 2.949 6.868 1.00 86.25 85 LEU A N 1
ATOM 674 C CA . LEU A 1 85 ? -10.236 2.756 7.126 1.00 86.25 85 LEU A CA 1
ATOM 675 C C . LEU A 1 85 ? -10.564 1.367 7.693 1.00 86.25 85 LEU A C 1
ATOM 677 O O . LEU A 1 85 ? -11.440 1.252 8.546 1.00 86.25 85 LEU A O 1
ATOM 681 N N . THR A 1 86 ? -9.855 0.311 7.278 1.00 84.12 86 THR A N 1
ATOM 682 C CA . THR A 1 86 ? -10.105 -1.042 7.817 1.00 84.12 86 THR A CA 1
ATOM 683 C C . THR A 1 86 ? -9.789 -1.171 9.307 1.00 84.12 86 THR A C 1
ATOM 685 O O . THR A 1 86 ? -10.353 -2.039 9.962 1.00 84.12 86 THR A O 1
ATOM 688 N N . GLU A 1 87 ? -8.932 -0.307 9.863 1.00 76.44 87 GLU A N 1
ATOM 689 C CA . GLU A 1 87 ? -8.563 -0.353 11.285 1.00 76.44 87 GLU A CA 1
ATOM 690 C C . GLU A 1 87 ? -9.639 0.269 12.195 1.00 76.44 87 GLU A C 1
ATOM 692 O O . GLU A 1 87 ? -9.714 -0.083 13.372 1.00 76.44 87 GLU A O 1
ATOM 697 N N . PHE A 1 88 ? -10.494 1.147 11.656 1.00 73.44 88 PHE A N 1
ATOM 698 C CA . PHE A 1 88 ? -11.474 1.918 12.436 1.00 73.44 88 PHE A CA 1
ATOM 699 C C . PHE A 1 88 ? -12.928 1.572 12.134 1.00 73.44 88 PHE A C 1
ATOM 701 O O . PHE A 1 88 ? -13.797 1.878 12.942 1.00 73.44 88 PHE A O 1
ATOM 708 N N . VAL A 1 89 ? -13.211 0.936 10.994 1.00 67.81 89 VAL A N 1
ATOM 709 C CA . VAL A 1 89 ? -14.579 0.629 10.565 1.00 67.81 89 VAL A CA 1
ATOM 710 C C . VAL A 1 89 ? -15.000 -0.761 11.067 1.00 67.81 89 VAL A C 1
ATOM 712 O O . VAL A 1 89 ? -14.564 -1.770 10.504 1.00 67.81 89 VAL A O 1
ATOM 715 N N . PRO A 1 90 ? -15.875 -0.865 12.089 1.00 65.31 90 PRO A N 1
ATOM 716 C CA . PRO A 1 90 ? -16.429 -2.146 12.508 1.00 65.31 90 PRO A CA 1
ATOM 717 C C . PRO A 1 90 ? -17.543 -2.628 11.562 1.00 65.31 90 PRO A C 1
ATOM 719 O O . PRO A 1 90 ? -18.254 -1.842 10.933 1.00 65.31 90 PRO A O 1
ATOM 722 N N . GLY A 1 91 ? -17.762 -3.944 11.527 1.00 65.31 91 GLY A N 1
ATOM 723 C CA . GLY A 1 91 ? -18.966 -4.545 10.939 1.00 65.31 91 GLY A CA 1
ATOM 724 C C . GLY A 1 91 ? -18.990 -4.595 9.405 1.00 65.31 91 GLY A C 1
ATOM 725 O O . GLY A 1 91 ? -17.980 -4.851 8.756 1.00 65.31 91 GLY A O 1
ATOM 726 N N . GLU A 1 92 ? -20.169 -4.400 8.808 1.00 61.91 92 GLU A N 1
ATOM 727 C CA . GLU A 1 92 ? -20.449 -4.683 7.385 1.00 61.91 92 GLU A CA 1
ATOM 728 C C . GLU A 1 92 ? -19.633 -3.835 6.393 1.00 61.91 92 GLU A C 1
ATOM 730 O O . GLU A 1 92 ? -19.324 -4.282 5.287 1.00 61.91 92 GLU A O 1
ATOM 735 N N . LYS A 1 93 ? -19.221 -2.628 6.800 1.00 66.75 93 LYS A N 1
ATOM 736 C CA . LYS A 1 93 ? -18.410 -1.713 5.980 1.00 66.75 93 LYS A CA 1
ATOM 737 C C . LYS A 1 93 ? -16.916 -2.079 5.945 1.00 66.75 93 LYS A C 1
ATOM 739 O O . LYS A 1 93 ? -16.177 -1.498 5.152 1.00 66.75 93 LYS A O 1
ATOM 744 N N . HIS A 1 94 ? -16.478 -3.059 6.740 1.00 76.81 94 HIS A N 1
ATOM 745 C CA . HIS A 1 94 ? -15.090 -3.525 6.766 1.00 76.81 94 HIS A CA 1
ATOM 746 C C . HIS A 1 94 ? -14.682 -4.191 5.439 1.00 76.81 94 HIS A C 1
ATOM 748 O O . HIS A 1 94 ? -13.641 -3.875 4.863 1.00 76.81 94 HIS A O 1
ATOM 754 N N . ASN A 1 95 ? -15.527 -5.071 4.893 1.00 83.12 95 ASN A N 1
ATOM 755 C CA . ASN A 1 95 ? -15.192 -5.851 3.695 1.00 83.12 95 ASN A CA 1
ATOM 756 C C . ASN A 1 95 ? -14.967 -4.995 2.430 1.00 83.12 95 ASN A C 1
ATOM 758 O O . ASN A 1 95 ? -13.974 -5.234 1.737 1.00 83.12 95 ASN A O 1
ATOM 762 N N . PRO A 1 96 ? -15.799 -3.978 2.118 1.00 88.38 96 PRO A N 1
ATOM 763 C CA . PRO A 1 96 ? -15.545 -3.084 0.987 1.00 88.38 96 PRO A CA 1
ATOM 764 C C . PRO A 1 96 ? -14.196 -2.357 1.067 1.00 88.38 96 PRO A C 1
ATOM 766 O O . PRO A 1 96 ? -13.486 -2.279 0.063 1.00 88.38 96 PRO A O 1
ATOM 769 N N . ALA A 1 97 ? -13.806 -1.875 2.252 1.00 88.25 97 ALA A N 1
ATOM 770 C CA . ALA A 1 97 ? -12.531 -1.185 2.450 1.00 88.25 97 ALA A CA 1
ATOM 771 C C . ALA A 1 97 ? -11.332 -2.129 2.243 1.00 88.25 97 ALA A C 1
ATOM 773 O O . ALA A 1 97 ? -10.370 -1.765 1.564 1.00 88.25 97 ALA A O 1
ATOM 774 N N . VAL A 1 98 ? -11.424 -3.372 2.732 1.00 92.12 98 VAL A N 1
ATOM 775 C CA . VAL A 1 98 ? -10.409 -4.416 2.498 1.00 92.12 98 VAL A CA 1
ATOM 776 C C . VAL A 1 98 ? -10.253 -4.714 1.004 1.00 92.12 98 VAL A C 1
ATOM 778 O O . VAL A 1 98 ? -9.131 -4.772 0.499 1.00 92.12 98 VAL A O 1
ATOM 781 N N . ILE A 1 99 ? -11.365 -4.881 0.280 1.00 94.50 99 ILE A N 1
ATOM 782 C CA . ILE A 1 99 ? -11.348 -5.160 -1.164 1.00 94.50 99 ILE A CA 1
ATOM 783 C C . ILE A 1 99 ? -10.748 -3.977 -1.935 1.00 94.50 99 ILE A C 1
ATOM 785 O O . ILE A 1 99 ? -9.903 -4.182 -2.809 1.00 94.50 99 ILE A O 1
ATOM 789 N N . SER A 1 100 ? -11.136 -2.745 -1.587 1.00 94.88 100 SER A N 1
ATOM 790 C CA . SER A 1 100 ? -10.576 -1.522 -2.173 1.00 94.88 100 SER A CA 1
ATOM 791 C C . SER A 1 100 ? -9.060 -1.450 -1.974 1.00 94.88 100 SER A C 1
ATOM 793 O O . SER A 1 100 ? -8.319 -1.305 -2.949 1.00 94.88 100 SER A O 1
ATOM 795 N N . ALA A 1 101 ? -8.586 -1.645 -0.737 1.00 95.69 101 ALA A N 1
ATOM 796 C CA . ALA A 1 101 ? -7.163 -1.625 -0.408 1.00 95.69 101 ALA A CA 1
ATOM 797 C C . ALA A 1 101 ? -6.381 -2.687 -1.193 1.00 95.69 101 ALA A C 1
ATOM 799 O O . ALA A 1 101 ? -5.348 -2.388 -1.796 1.00 95.69 101 ALA A O 1
ATOM 800 N N . TYR A 1 102 ? -6.897 -3.919 -1.240 1.00 96.94 102 TYR A N 1
ATOM 801 C CA . TYR A 1 102 ? -6.271 -5.020 -1.967 1.00 96.94 102 TYR A CA 1
ATOM 802 C C . TYR A 1 102 ? -6.135 -4.724 -3.465 1.00 96.94 102 TYR A C 1
ATOM 804 O O . TYR A 1 102 ? -5.055 -4.892 -4.036 1.00 96.94 102 TYR A O 1
ATOM 812 N N . ASN A 1 103 ? -7.214 -4.261 -4.102 1.00 98.00 103 ASN A N 1
ATOM 813 C CA . ASN A 1 103 ? -7.214 -3.941 -5.527 1.00 98.00 103 ASN A CA 1
ATOM 814 C C . ASN A 1 103 ? -6.263 -2.783 -5.840 1.00 98.00 103 ASN A C 1
ATOM 816 O O . ASN A 1 103 ? -5.494 -2.872 -6.798 1.00 98.00 103 ASN A O 1
ATOM 820 N N . ALA A 1 104 ? -6.259 -1.739 -5.009 1.00 98.19 104 ALA A N 1
ATOM 821 C CA . ALA A 1 104 ? -5.372 -0.597 -5.180 1.00 98.19 104 ALA A CA 1
ATOM 822 C C . ALA A 1 104 ? -3.893 -0.999 -5.068 1.00 98.19 104 ALA A C 1
ATOM 824 O O . ALA A 1 104 ? -3.105 -0.691 -5.963 1.00 98.19 104 ALA A O 1
ATOM 825 N N . TYR A 1 105 ? -3.519 -1.779 -4.046 1.00 98.31 105 TYR A N 1
ATOM 826 C CA . TYR A 1 105 ? -2.153 -2.293 -3.924 1.00 98.31 105 TYR A CA 1
ATOM 827 C C . TYR A 1 105 ? -1.761 -3.224 -5.071 1.00 98.31 105 TYR A C 1
ATOM 829 O O . TYR A 1 105 ? -0.620 -3.182 -5.526 1.00 98.31 105 TYR A O 1
ATOM 837 N N . LYS A 1 106 ? -2.684 -4.054 -5.568 1.00 98.19 106 LYS A N 1
ATOM 838 C CA . LYS A 1 106 ? -2.421 -4.940 -6.707 1.00 98.19 106 LYS A CA 1
ATOM 839 C C . LYS A 1 106 ? -2.136 -4.149 -7.987 1.00 98.19 106 LYS A C 1
ATOM 841 O O . LYS A 1 106 ? -1.186 -4.485 -8.692 1.00 98.19 106 LYS A O 1
ATOM 846 N N . ILE A 1 107 ? -2.917 -3.103 -8.264 1.00 97.88 107 ILE A N 1
ATOM 847 C CA . ILE A 1 107 ? -2.694 -2.209 -9.411 1.00 97.88 107 ILE A CA 1
ATOM 848 C C . ILE A 1 107 ? -1.359 -1.479 -9.249 1.00 97.88 107 ILE A C 1
ATOM 850 O O . ILE A 1 107 ? -0.519 -1.552 -10.144 1.00 97.88 107 ILE A O 1
ATOM 854 N N . ALA A 1 108 ? -1.111 -0.872 -8.083 1.00 97.81 108 ALA A N 1
ATOM 855 C CA . ALA A 1 108 ? 0.158 -0.210 -7.790 1.00 97.81 108 ALA A CA 1
ATOM 856 C C . ALA A 1 108 ? 1.351 -1.158 -7.978 1.00 97.81 108 ALA A C 1
ATOM 858 O O . ALA A 1 108 ? 2.371 -0.763 -8.531 1.00 97.81 108 ALA A O 1
ATOM 859 N N . ALA A 1 109 ? 1.226 -2.420 -7.553 1.00 97.06 109 ALA A N 1
ATOM 860 C CA . ALA A 1 109 ? 2.306 -3.399 -7.633 1.00 97.06 109 ALA A CA 1
ATOM 861 C C . ALA A 1 109 ? 2.585 -3.822 -9.067 1.00 97.06 109 ALA A C 1
ATOM 863 O O . ALA A 1 109 ? 3.742 -4.056 -9.407 1.00 97.06 109 ALA A O 1
ATOM 864 N N . TYR A 1 110 ? 1.549 -3.930 -9.897 1.00 97.25 110 TYR A N 1
ATOM 865 C CA . TYR A 1 110 ? 1.710 -4.204 -11.317 1.00 97.25 110 TYR A CA 1
ATOM 866 C C . TYR A 1 110 ? 2.463 -3.063 -12.010 1.00 97.25 110 TYR A C 1
ATOM 868 O O . TYR A 1 110 ? 3.509 -3.310 -12.603 1.00 97.25 110 TYR A O 1
ATOM 876 N N . VAL A 1 111 ? 2.002 -1.820 -11.839 1.00 97.00 111 VAL A N 1
ATOM 877 C CA . VAL A 1 111 ? 2.636 -0.642 -12.453 1.00 97.00 111 VAL A CA 1
ATOM 878 C C . VAL A 1 111 ? 4.058 -0.439 -11.915 1.00 97.00 111 VAL A C 1
ATOM 880 O O . VAL A 1 111 ? 5.002 -0.265 -12.675 1.00 97.00 111 VAL A O 1
ATOM 883 N N . ALA A 1 112 ? 4.273 -0.556 -10.604 1.00 95.56 112 ALA A N 1
ATOM 884 C CA . ALA A 1 112 ? 5.604 -0.378 -10.028 1.00 95.56 112 ALA A CA 1
ATOM 885 C C . ALA A 1 112 ? 6.617 -1.439 -10.495 1.00 95.56 112 ALA A C 1
ATOM 887 O O . ALA A 1 112 ? 7.818 -1.171 -10.524 1.00 95.56 112 ALA A O 1
ATOM 888 N N . GLN A 1 113 ? 6.162 -2.648 -10.844 1.00 94.06 113 GLN A N 1
ATOM 889 C CA . GLN A 1 113 ? 7.034 -3.693 -11.384 1.00 94.06 113 GLN A CA 1
ATOM 890 C C . GLN A 1 113 ? 7.514 -3.388 -12.804 1.00 94.06 113 GLN A C 1
ATOM 892 O O . GLN A 1 113 ? 8.626 -3.799 -13.138 1.00 94.06 113 GLN A O 1
ATOM 897 N N . THR A 1 114 ? 6.701 -2.703 -13.613 1.00 93.75 114 THR A N 1
ATOM 898 C CA . THR A 1 114 ? 7.046 -2.336 -14.993 1.00 93.75 114 THR A CA 1
ATOM 899 C C . THR A 1 114 ? 7.867 -1.054 -15.057 1.00 93.75 114 THR A C 1
ATOM 901 O O . THR A 1 114 ? 8.803 -0.979 -15.844 1.00 93.75 114 THR A O 1
ATOM 904 N N . GLU A 1 115 ? 7.558 -0.076 -14.204 1.00 93.69 115 GLU A N 1
ATOM 905 C CA . GLU A 1 115 ? 8.174 1.258 -14.242 1.00 93.69 115 GLU A CA 1
ATOM 906 C C . GLU A 1 115 ? 9.506 1.338 -13.487 1.00 93.69 115 GLU A C 1
ATOM 908 O O . GLU A 1 115 ? 10.394 2.103 -13.860 1.00 93.69 115 GLU A O 1
ATOM 913 N N . PHE A 1 116 ? 9.673 0.553 -12.414 1.00 93.69 116 PHE A N 1
ATOM 914 C CA . PHE A 1 116 ? 10.781 0.749 -11.482 1.00 93.69 116 PHE A CA 1
ATOM 915 C C . PHE A 1 116 ? 11.663 -0.477 -11.281 1.00 93.69 116 PHE A C 1
ATOM 917 O O . PHE A 1 116 ? 11.208 -1.618 -11.148 1.00 93.69 116 PHE A O 1
ATOM 924 N N . LYS A 1 117 ? 12.962 -0.209 -11.115 1.00 93.00 117 LYS A N 1
ATOM 925 C CA . LYS A 1 117 ? 13.941 -1.187 -10.624 1.00 93.00 117 LYS A CA 1
ATOM 926 C C . LYS A 1 117 ? 13.557 -1.672 -9.220 1.00 93.00 117 LYS A C 1
ATOM 928 O O . LYS A 1 117 ? 12.929 -0.952 -8.450 1.00 93.00 117 LYS A O 1
ATOM 933 N N . ALA A 1 118 ? 13.985 -2.884 -8.867 1.00 93.69 118 ALA A N 1
ATOM 934 C CA . ALA A 1 118 ? 13.654 -3.516 -7.586 1.00 93.69 118 ALA A CA 1
ATOM 935 C C . ALA A 1 118 ? 14.040 -2.677 -6.353 1.00 93.69 118 ALA A C 1
ATOM 937 O O . ALA A 1 118 ? 13.284 -2.645 -5.390 1.00 93.69 118 ALA A O 1
ATOM 938 N N . ALA A 1 119 ? 15.172 -1.971 -6.415 1.00 92.31 119 ALA A N 1
ATOM 939 C CA . ALA A 1 119 ? 15.665 -1.120 -5.334 1.00 92.31 119 ALA A CA 1
ATOM 940 C C . ALA A 1 119 ? 15.051 0.294 -5.311 1.00 92.31 119 ALA A C 1
ATOM 942 O O . ALA A 1 119 ? 15.470 1.105 -4.506 1.00 92.31 119 ALA A O 1
ATOM 943 N N . HIS A 1 120 ? 14.088 0.621 -6.179 1.00 93.38 120 HIS A N 1
ATOM 944 C CA . HIS A 1 120 ? 13.493 1.959 -6.201 1.00 93.38 120 HIS A CA 1
ATOM 945 C C . HIS A 1 120 ? 12.630 2.220 -4.946 1.00 93.38 120 HIS A C 1
ATOM 947 O O . HIS A 1 120 ? 11.804 1.355 -4.612 1.00 93.38 120 HIS A O 1
ATOM 953 N N . PRO A 1 121 ? 12.703 3.411 -4.310 1.00 93.62 121 PRO A N 1
ATOM 954 C CA . PRO A 1 121 ? 11.975 3.713 -3.074 1.00 93.62 121 PRO A CA 1
ATOM 955 C C . PRO A 1 121 ? 10.469 3.478 -3.172 1.00 93.62 121 PRO A C 1
ATOM 957 O O . PRO A 1 121 ? 9.868 2.864 -2.294 1.00 93.62 121 PRO A O 1
ATOM 960 N N . LEU A 1 122 ? 9.832 3.894 -4.273 1.00 93.25 122 LEU A N 1
ATOM 961 C CA . LEU A 1 122 ? 8.384 3.721 -4.427 1.00 93.25 122 LEU A CA 1
ATOM 962 C C . LEU A 1 122 ? 7.976 2.238 -4.478 1.00 93.25 122 LEU A C 1
ATOM 964 O O . LEU A 1 122 ? 6.971 1.846 -3.880 1.00 93.25 122 LEU A O 1
ATOM 968 N N . ARG A 1 123 ? 8.780 1.395 -5.141 1.00 95.94 123 ARG A N 1
ATOM 969 C CA . ARG A 1 123 ? 8.524 -0.048 -5.263 1.00 95.94 123 ARG A CA 1
ATOM 970 C C . ARG A 1 123 ? 8.769 -0.767 -3.935 1.00 95.94 123 ARG A C 1
ATOM 972 O O . ARG A 1 123 ? 7.956 -1.602 -3.537 1.00 95.94 123 ARG A O 1
ATOM 979 N N . LEU A 1 124 ? 9.839 -0.409 -3.227 1.00 95.69 124 LEU A N 1
ATOM 980 C CA . LEU A 1 124 ? 10.136 -0.920 -1.889 1.00 95.69 124 LEU A CA 1
ATOM 981 C C . LEU A 1 124 ? 9.076 -0.497 -0.865 1.00 95.69 124 LEU A C 1
ATOM 983 O O . LEU A 1 124 ? 8.552 -1.336 -0.135 1.00 95.69 124 LEU A O 1
ATOM 987 N N . GLY A 1 125 ? 8.694 0.780 -0.851 1.00 95.19 125 GLY A N 1
ATOM 988 C CA . GLY A 1 125 ? 7.676 1.314 0.052 1.00 95.19 125 GLY A CA 1
ATOM 989 C C . GLY A 1 125 ? 6.302 0.695 -0.185 1.00 95.19 125 GLY A C 1
ATOM 990 O O . GLY A 1 125 ? 5.553 0.445 0.760 1.00 95.19 125 GLY A O 1
ATOM 991 N N . LEU A 1 126 ? 5.971 0.379 -1.438 1.00 96.31 126 LEU A N 1
ATOM 992 C CA . LEU A 1 126 ? 4.786 -0.405 -1.760 1.00 96.31 126 LEU A CA 1
ATOM 993 C C . LEU A 1 126 ? 4.869 -1.832 -1.197 1.00 96.31 126 LEU A C 1
ATOM 995 O O . LEU A 1 126 ? 3.899 -2.305 -0.608 1.00 96.31 126 LEU A O 1
ATOM 999 N N . ALA A 1 127 ? 6.009 -2.513 -1.341 1.00 97.06 127 ALA A N 1
ATOM 1000 C CA . ALA A 1 127 ? 6.192 -3.860 -0.800 1.00 97.06 127 ALA A CA 1
ATOM 1001 C C . ALA A 1 127 ? 6.092 -3.893 0.735 1.00 97.06 127 ALA A C 1
ATOM 1003 O O . ALA A 1 127 ? 5.457 -4.795 1.291 1.00 97.06 127 ALA A O 1
ATOM 1004 N N . VAL A 1 128 ? 6.650 -2.888 1.422 1.00 95.69 128 VAL A N 1
ATOM 1005 C CA . VAL A 1 128 ? 6.502 -2.710 2.876 1.00 95.69 128 VAL A CA 1
ATOM 1006 C C . VAL A 1 128 ? 5.022 -2.628 3.243 1.00 95.69 128 VAL A C 1
ATOM 1008 O O . VAL A 1 128 ? 4.531 -3.449 4.016 1.00 95.69 128 VAL A O 1
ATOM 1011 N N . ASN A 1 129 ? 4.278 -1.707 2.637 1.00 93.50 129 ASN A N 1
ATOM 1012 C CA . ASN A 1 129 ? 2.881 -1.484 3.007 1.00 93.50 129 ASN A CA 1
ATOM 1013 C C . ASN A 1 129 ? 1.976 -2.662 2.644 1.00 93.50 129 ASN A C 1
ATOM 1015 O O . ASN A 1 129 ? 1.126 -3.065 3.439 1.00 93.50 129 ASN A O 1
ATOM 1019 N N . PHE A 1 130 ? 2.181 -3.258 1.471 1.00 96.69 130 PHE A N 1
ATOM 1020 C CA . PHE A 1 130 ? 1.355 -4.369 1.022 1.00 96.69 130 PHE A CA 1
ATOM 1021 C C . PHE A 1 130 ? 1.635 -5.644 1.832 1.00 96.69 130 PHE A C 1
ATOM 1023 O O . PHE A 1 130 ? 0.706 -6.379 2.167 1.00 96.69 130 PHE A O 1
ATOM 1030 N N . SER A 1 131 ? 2.887 -5.895 2.235 1.00 95.94 131 SER A N 1
ATOM 1031 C CA . SER A 1 131 ? 3.200 -7.016 3.135 1.00 95.94 131 SER A CA 1
ATOM 1032 C C . SER A 1 131 ? 2.558 -6.837 4.515 1.00 95.94 131 SER A C 1
ATOM 1034 O O . SER A 1 131 ? 1.966 -7.781 5.039 1.00 95.94 131 SER A O 1
ATOM 1036 N N . VAL A 1 132 ? 2.560 -5.619 5.062 1.00 92.62 132 VAL A N 1
ATOM 1037 C CA . VAL A 1 132 ? 1.861 -5.289 6.316 1.00 92.62 132 VAL A CA 1
ATOM 1038 C C . VAL A 1 132 ? 0.351 -5.477 6.178 1.00 92.62 132 VAL A C 1
ATOM 1040 O O . VAL A 1 132 ? -0.271 -6.034 7.079 1.00 92.62 132 VAL A O 1
ATOM 1043 N N . PHE A 1 133 ? -0.240 -5.091 5.044 1.00 92.94 133 PHE A N 1
ATOM 1044 C CA . PHE A 1 133 ? -1.654 -5.341 4.757 1.00 92.94 133 PHE A CA 1
ATOM 1045 C C . PHE A 1 133 ? -1.988 -6.840 4.759 1.00 92.94 133 PHE A C 1
ATOM 1047 O O . PHE A 1 133 ? -2.938 -7.260 5.424 1.00 92.94 133 PHE A O 1
ATOM 1054 N N . TYR A 1 134 ? -1.177 -7.668 4.086 1.00 94.12 134 TYR A N 1
ATOM 1055 C CA . TYR A 1 134 ? -1.341 -9.123 4.133 1.00 94.12 134 TYR A CA 1
ATOM 1056 C C . TYR A 1 134 ? -1.237 -9.670 5.559 1.00 94.12 134 TYR A C 1
ATOM 1058 O O . TYR A 1 134 ? -2.001 -10.564 5.916 1.00 94.12 134 TYR A O 1
ATOM 1066 N N . TYR A 1 135 ? -0.311 -9.146 6.365 1.00 90.06 135 TYR A N 1
ATOM 1067 C CA . TYR A 1 135 ? -0.079 -9.622 7.725 1.00 90.06 135 TYR A CA 1
ATOM 1068 C C . TYR A 1 135 ? -1.210 -9.224 8.679 1.00 90.06 135 TYR A C 1
ATOM 1070 O O . TYR A 1 135 ? -1.766 -10.082 9.358 1.00 90.06 135 TYR A O 1
ATOM 1078 N N . ARG A 1 136 ? -1.543 -7.928 8.732 1.00 86.50 136 ARG A N 1
ATOM 1079 C CA . ARG A 1 136 ? -2.450 -7.351 9.735 1.00 86.50 136 ARG A CA 1
ATOM 1080 C C . ARG A 1 136 ? -3.921 -7.461 9.355 1.00 86.50 136 ARG A C 1
ATOM 1082 O O . ARG A 1 136 ? -4.729 -7.744 10.227 1.00 86.50 136 ARG A O 1
ATOM 1089 N N . ILE A 1 137 ? -4.266 -7.235 8.087 1.00 89.06 137 ILE A N 1
ATOM 1090 C CA . ILE A 1 137 ? -5.670 -7.119 7.660 1.00 89.06 137 ILE A CA 1
ATOM 1091 C C . ILE A 1 137 ? -6.187 -8.439 7.093 1.00 89.06 137 ILE A C 1
ATOM 1093 O O . ILE A 1 137 ? -7.249 -8.914 7.477 1.00 89.06 137 ILE A O 1
ATOM 1097 N N . LEU A 1 138 ? -5.414 -9.073 6.208 1.00 89.81 138 LEU A N 1
ATOM 1098 C CA . LEU A 1 138 ? -5.811 -10.344 5.588 1.00 89.81 138 LEU A CA 1
ATOM 1099 C C . LEU A 1 138 ? -5.414 -11.580 6.405 1.00 89.81 138 LEU A C 1
ATOM 1101 O O . LEU A 1 138 ? -5.666 -12.701 5.961 1.00 89.81 138 LEU A O 1
ATOM 1105 N N . ASN A 1 139 ? -4.727 -11.392 7.539 1.00 89.00 139 ASN A N 1
ATOM 1106 C CA . ASN A 1 139 ? -4.176 -12.454 8.389 1.00 89.00 139 ASN A CA 1
ATOM 1107 C C . ASN A 1 139 ? -3.437 -13.563 7.597 1.00 89.00 139 ASN A C 1
ATOM 1109 O O . ASN A 1 139 ? -3.414 -14.734 7.968 1.00 89.00 139 ASN A O 1
ATOM 1113 N N . SER A 1 140 ? -2.831 -13.197 6.468 1.00 92.25 140 SER A N 1
ATOM 1114 C CA . SER A 1 140 ? -2.168 -14.093 5.520 1.00 92.25 140 SER A CA 1
ATOM 1115 C C . SER A 1 140 ? -0.656 -14.006 5.712 1.00 92.25 140 SER A C 1
ATOM 1117 O O . SER A 1 140 ? 0.070 -13.478 4.864 1.00 92.25 140 SER A O 1
ATOM 1119 N N . ARG A 1 141 ? -0.179 -14.502 6.861 1.00 91.75 141 ARG A N 1
ATOM 1120 C CA . ARG A 1 141 ? 1.214 -14.335 7.320 1.00 91.75 141 ARG A CA 1
ATOM 1121 C C . ARG A 1 141 ? 2.249 -14.860 6.323 1.00 91.75 141 ARG A C 1
ATOM 1123 O O . ARG A 1 141 ? 3.255 -14.194 6.090 1.00 91.75 141 ARG A O 1
ATOM 1130 N N . ASP A 1 142 ? 1.985 -15.999 5.686 1.00 93.56 142 ASP A N 1
ATOM 1131 C CA . ASP A 1 142 ? 2.910 -16.582 4.705 1.00 93.56 142 ASP A CA 1
ATOM 1132 C C . ASP A 1 142 ? 3.040 -15.714 3.454 1.00 93.56 142 ASP A C 1
ATOM 1134 O O . ASP A 1 142 ? 4.148 -15.476 2.972 1.00 93.56 142 ASP A O 1
ATOM 1138 N N . ARG A 1 143 ? 1.922 -15.158 2.966 1.00 95.31 143 ARG A N 1
ATOM 1139 C CA . ARG A 1 143 ? 1.930 -14.222 1.832 1.00 95.31 143 ARG A CA 1
ATOM 1140 C C . ARG A 1 143 ? 2.665 -12.932 2.181 1.00 95.31 143 ARG A C 1
ATOM 1142 O O . ARG A 1 143 ? 3.452 -12.458 1.367 1.00 95.31 143 ARG A O 1
ATOM 1149 N N . ALA A 1 144 ? 2.460 -12.404 3.388 1.00 94.06 144 ALA A N 1
ATOM 1150 C CA . ALA A 1 144 ? 3.173 -11.225 3.875 1.00 94.06 144 ALA A CA 1
ATOM 1151 C C . ALA A 1 144 ? 4.692 -11.443 3.896 1.00 94.06 144 ALA A C 1
ATOM 1153 O O . ALA A 1 144 ? 5.439 -10.656 3.313 1.00 94.06 144 ALA A O 1
ATOM 1154 N N . ARG A 1 145 ? 5.145 -12.545 4.510 1.00 94.56 145 ARG A N 1
ATOM 1155 C CA . ARG A 1 145 ? 6.568 -12.907 4.579 1.00 94.56 145 ARG A CA 1
ATOM 1156 C C . ARG A 1 145 ? 7.157 -13.162 3.195 1.00 94.56 145 ARG A C 1
ATOM 1158 O O . ARG A 1 145 ? 8.247 -12.680 2.911 1.00 94.56 145 ARG A O 1
ATOM 1165 N N . CYS A 1 146 ? 6.442 -13.880 2.328 1.00 96.62 146 CYS A N 1
ATOM 1166 C CA . CYS A 1 146 ? 6.886 -14.153 0.962 1.00 96.62 146 CYS A 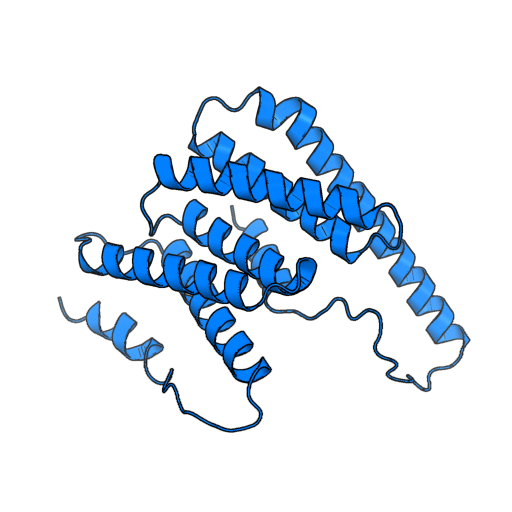CA 1
ATOM 1167 C C . CYS A 1 146 ? 7.080 -12.855 0.166 1.00 96.62 146 CYS A C 1
ATOM 1169 O O . CYS A 1 146 ? 8.130 -12.663 -0.445 1.00 96.62 146 CYS A O 1
ATOM 1171 N N . LEU A 1 147 ? 6.110 -11.936 0.230 1.00 97.38 147 LEU A N 1
ATOM 1172 C CA . LEU A 1 147 ? 6.188 -10.647 -0.454 1.00 97.38 147 LEU A CA 1
ATOM 1173 C C . LEU A 1 147 ? 7.349 -9.790 0.067 1.00 97.38 147 LEU A C 1
ATOM 1175 O O . LEU A 1 147 ? 8.132 -9.279 -0.732 1.00 97.38 147 LEU A O 1
ATOM 1179 N N . ALA A 1 148 ? 7.478 -9.659 1.391 1.00 95.56 148 ALA A N 1
ATOM 1180 C CA . ALA A 1 148 ? 8.538 -8.861 2.004 1.00 95.56 148 ALA A CA 1
ATOM 1181 C C . ALA A 1 148 ? 9.933 -9.431 1.709 1.00 95.56 148 ALA A C 1
ATOM 1183 O O . ALA A 1 148 ? 10.838 -8.684 1.342 1.00 95.56 148 ALA A O 1
ATOM 1184 N N . LYS A 1 149 ? 10.093 -10.758 1.814 1.00 96.19 149 LYS A N 1
ATOM 1185 C CA . LYS A 1 149 ? 11.357 -11.441 1.528 1.00 96.19 149 LYS A CA 1
ATOM 1186 C C . LYS A 1 149 ? 11.754 -11.290 0.065 1.00 96.19 149 LYS A C 1
ATOM 1188 O O . LYS A 1 149 ? 12.880 -10.902 -0.211 1.00 96.19 149 LYS A O 1
ATOM 1193 N N . ARG A 1 150 ? 10.820 -11.516 -0.864 1.00 97.38 150 ARG A N 1
ATOM 1194 C CA . ARG A 1 150 ? 11.083 -11.343 -2.296 1.00 97.38 150 ARG A CA 1
ATOM 1195 C C . ARG A 1 150 ? 11.522 -9.917 -2.622 1.00 97.38 150 ARG A C 1
ATOM 1197 O O . ARG A 1 150 ? 12.509 -9.743 -3.320 1.00 97.38 150 ARG A O 1
ATOM 1204 N N . ALA A 1 151 ? 10.825 -8.906 -2.103 1.00 96.75 151 ALA A N 1
ATOM 1205 C CA . ALA A 1 151 ? 11.195 -7.513 -2.344 1.00 96.75 151 ALA A CA 1
ATOM 1206 C C . ALA A 1 151 ? 12.591 -7.176 -1.794 1.00 96.75 151 ALA A C 1
ATOM 1208 O O . ALA A 1 151 ? 13.354 -6.476 -2.456 1.00 96.75 151 ALA A O 1
ATOM 1209 N N . PHE A 1 152 ? 12.935 -7.701 -0.615 1.00 95.69 152 PHE A N 1
ATOM 1210 C CA . PHE A 1 152 ? 14.261 -7.533 -0.024 1.00 95.69 152 PHE A CA 1
ATOM 1211 C C . PHE A 1 152 ? 15.356 -8.213 -0.856 1.00 95.69 152 PHE A C 1
ATOM 1213 O O . PHE A 1 152 ? 16.366 -7.582 -1.164 1.00 95.69 152 PHE A O 1
ATOM 1220 N N . ASP A 1 153 ? 15.148 -9.473 -1.245 1.00 95.69 153 ASP A N 1
ATOM 1221 C CA . ASP A 1 153 ? 16.109 -10.258 -2.024 1.00 95.69 153 ASP A CA 1
ATOM 1222 C C . ASP A 1 153 ? 16.314 -9.651 -3.427 1.00 95.69 153 ASP A C 1
ATOM 1224 O O . ASP A 1 153 ? 17.456 -9.466 -3.851 1.00 95.69 153 ASP A O 1
ATOM 1228 N N . ASP A 1 154 ? 15.230 -9.252 -4.108 1.00 94.81 154 ASP A N 1
ATOM 1229 C CA . ASP A 1 154 ? 15.276 -8.594 -5.422 1.00 94.81 154 ASP A CA 1
ATOM 1230 C C . ASP A 1 154 ? 16.036 -7.254 -5.352 1.00 94.81 154 ASP A C 1
ATOM 1232 O O . ASP A 1 154 ? 16.834 -6.930 -6.237 1.00 94.81 154 ASP A O 1
ATOM 1236 N N . ALA A 1 155 ? 15.807 -6.457 -4.301 1.00 93.56 155 ALA A N 1
ATOM 1237 C CA . ALA A 1 155 ? 16.501 -5.187 -4.109 1.00 93.56 155 ALA A CA 1
ATOM 1238 C C . ALA A 1 155 ? 17.982 -5.392 -3.777 1.00 93.56 155 ALA A C 1
ATOM 1240 O O . ALA A 1 155 ? 18.829 -4.745 -4.388 1.00 93.56 155 ALA A O 1
ATOM 1241 N N . LYS A 1 156 ? 18.308 -6.336 -2.887 1.00 91.69 156 LYS A N 1
ATOM 1242 C CA . LYS A 1 156 ? 19.691 -6.682 -2.536 1.00 91.69 156 LYS A CA 1
ATOM 1243 C C . LYS A 1 156 ? 20.487 -7.128 -3.761 1.00 91.69 156 LYS A C 1
ATOM 1245 O O . LYS A 1 156 ? 21.556 -6.582 -4.013 1.00 91.69 156 LYS A O 1
ATOM 1250 N N . ALA A 1 157 ? 19.930 -8.040 -4.559 1.00 91.56 157 ALA A N 1
ATOM 1251 C CA . ALA A 1 157 ? 20.555 -8.487 -5.800 1.00 91.56 157 ALA A CA 1
ATOM 1252 C C . ALA A 1 157 ? 20.790 -7.326 -6.776 1.00 91.56 157 ALA A C 1
ATOM 1254 O O . ALA A 1 157 ? 21.765 -7.331 -7.525 1.00 91.56 157 ALA A O 1
ATOM 1255 N N . LYS A 1 158 ? 19.912 -6.312 -6.772 1.00 86.38 158 LYS A N 1
ATOM 1256 C CA . LYS A 1 158 ? 20.113 -5.125 -7.598 1.00 86.38 158 LYS A CA 1
ATOM 1257 C C . LYS A 1 158 ? 21.220 -4.221 -7.057 1.00 86.38 158 LYS A C 1
ATOM 1259 O O . LYS A 1 158 ? 21.995 -3.727 -7.871 1.00 86.38 158 LYS A O 1
ATOM 1264 N N . LEU A 1 159 ? 21.300 -4.022 -5.741 1.00 84.88 159 LEU A N 1
ATOM 1265 C CA . LEU A 1 159 ? 22.348 -3.216 -5.108 1.00 84.88 159 LEU A CA 1
ATOM 1266 C C . LEU A 1 159 ? 23.744 -3.813 -5.308 1.00 84.88 159 LEU A C 1
ATOM 1268 O O . LEU A 1 159 ? 24.672 -3.064 -5.579 1.00 84.88 159 LEU A O 1
ATOM 1272 N N . ASP A 1 160 ? 23.876 -5.141 -5.287 1.00 79.94 160 ASP A N 1
ATOM 1273 C CA . ASP A 1 160 ? 25.159 -5.827 -5.516 1.00 79.94 160 ASP A CA 1
ATOM 1274 C C . ASP A 1 160 ? 25.750 -5.572 -6.925 1.00 79.94 160 ASP A C 1
ATOM 1276 O O . ASP A 1 160 ? 26.933 -5.811 -7.158 1.00 79.94 160 ASP A O 1
ATOM 1280 N N . VAL A 1 161 ? 24.932 -5.097 -7.873 1.00 79.12 161 VAL A N 1
ATOM 1281 C CA . VAL A 1 161 ? 25.311 -4.838 -9.276 1.00 79.12 161 VAL A CA 1
ATOM 1282 C C . VAL A 1 161 ? 25.442 -3.338 -9.575 1.00 79.12 161 VAL A C 1
ATOM 1284 O O . VAL A 1 161 ? 25.942 -2.963 -10.636 1.00 79.12 161 VAL A O 1
ATOM 1287 N N . LEU A 1 162 ? 24.959 -2.460 -8.693 1.00 73.62 162 LEU A N 1
ATOM 1288 C CA . LEU A 1 162 ? 25.014 -1.019 -8.926 1.00 73.62 162 LEU A CA 1
ATOM 1289 C C . LEU A 1 162 ? 26.423 -0.484 -8.657 1.00 73.62 162 LEU A C 1
ATOM 1291 O O . LEU A 1 162 ? 27.044 -0.794 -7.648 1.00 73.62 162 LEU A O 1
ATOM 1295 N N . THR A 1 163 ? 26.911 0.340 -9.581 1.00 64.94 163 THR A N 1
ATOM 1296 C CA . THR A 1 163 ? 28.139 1.133 -9.421 1.00 64.94 163 THR A CA 1
ATOM 1297 C C . THR A 1 163 ? 27.901 2.417 -8.631 1.00 64.94 163 THR A C 1
ATOM 1299 O O . THR A 1 163 ? 28.849 3.022 -8.149 1.00 64.94 163 THR A O 1
ATOM 1302 N N . GLU A 1 164 ? 26.644 2.849 -8.547 1.00 72.31 164 GLU A N 1
ATOM 1303 C CA . GLU A 1 164 ? 26.212 4.046 -7.831 1.00 72.31 164 GLU A CA 1
ATOM 1304 C C . GLU A 1 164 ? 25.770 3.684 -6.414 1.00 72.31 164 GLU A C 1
ATOM 1306 O O . GLU A 1 164 ? 25.228 2.596 -6.183 1.00 72.31 164 GLU A O 1
ATOM 1311 N N . GLU A 1 165 ? 25.982 4.608 -5.477 1.00 76.88 165 GLU A N 1
ATOM 1312 C CA . GLU A 1 165 ? 25.530 4.423 -4.104 1.00 76.88 165 GLU A CA 1
ATOM 1313 C C . GLU A 1 165 ? 23.997 4.322 -4.039 1.00 76.88 165 GLU A C 1
ATOM 1315 O O . GLU A 1 165 ? 23.289 5.056 -4.737 1.00 76.88 165 GLU A O 1
ATOM 1320 N N . PRO A 1 166 ? 23.460 3.392 -3.229 1.00 77.75 166 PRO A N 1
ATOM 1321 C CA . PRO A 1 166 ? 22.026 3.270 -3.042 1.00 77.75 166 PRO A CA 1
ATOM 1322 C C . PRO A 1 166 ? 21.437 4.519 -2.396 1.00 77.75 166 PRO A C 1
ATOM 1324 O O . PRO A 1 166 ? 21.999 5.076 -1.461 1.00 77.75 166 PRO A O 1
ATOM 1327 N N . ASP A 1 167 ? 20.246 4.885 -2.855 1.00 85.25 167 ASP A N 1
ATOM 1328 C CA . ASP A 1 167 ? 19.440 5.944 -2.261 1.00 85.25 167 ASP A CA 1
ATOM 1329 C C . ASP A 1 167 ? 19.090 5.634 -0.787 1.00 85.25 167 ASP A C 1
ATOM 1331 O O . ASP A 1 167 ? 18.702 4.508 -0.446 1.00 85.25 167 ASP A O 1
ATOM 1335 N N . ASP A 1 168 ? 19.221 6.638 0.087 1.00 89.81 168 ASP A N 1
ATOM 1336 C CA . ASP A 1 168 ? 19.035 6.502 1.539 1.00 89.81 168 ASP A CA 1
ATOM 1337 C C . ASP A 1 168 ? 17.628 6.004 1.914 1.00 89.81 168 ASP A C 1
ATOM 1339 O O . ASP A 1 168 ? 17.484 5.165 2.814 1.00 89.81 168 ASP A O 1
ATOM 1343 N N . ASP A 1 169 ? 16.587 6.449 1.197 1.00 89.19 169 ASP A N 1
ATOM 1344 C CA . ASP A 1 169 ? 15.214 5.987 1.423 1.00 89.19 169 ASP A CA 1
ATOM 1345 C C . ASP A 1 169 ? 15.087 4.504 1.057 1.00 89.19 169 ASP A C 1
ATOM 1347 O O . ASP A 1 169 ? 14.421 3.732 1.752 1.00 89.19 169 ASP A O 1
ATOM 1351 N N . SER A 1 170 ? 15.771 4.065 0.001 1.00 91.06 170 SER A N 1
ATOM 1352 C CA . SER A 1 170 ? 15.815 2.654 -0.400 1.00 91.06 170 SER A CA 1
ATOM 1353 C C . SER A 1 170 ? 16.460 1.783 0.678 1.00 91.06 170 SER A C 1
ATOM 1355 O O . SER A 1 170 ? 15.917 0.729 1.029 1.00 91.06 170 SER A O 1
ATOM 1357 N N . ILE A 1 171 ? 17.577 2.236 1.260 1.00 90.81 171 ILE A N 1
ATOM 1358 C CA . ILE A 1 171 ? 18.249 1.542 2.369 1.00 90.81 171 ILE A CA 1
ATOM 1359 C C . ILE A 1 171 ? 17.309 1.440 3.572 1.00 90.81 171 ILE A C 1
ATOM 1361 O O . ILE A 1 171 ? 17.142 0.351 4.134 1.00 90.81 171 ILE A O 1
ATOM 1365 N N . LEU A 1 172 ? 16.669 2.548 3.952 1.00 91.75 172 LEU A N 1
ATOM 1366 C CA . LEU A 1 172 ? 15.722 2.583 5.063 1.00 91.75 172 LEU A CA 1
ATOM 1367 C C . LEU A 1 172 ? 14.573 1.593 4.836 1.00 91.75 172 LEU A C 1
ATOM 1369 O O . LEU A 1 172 ? 14.273 0.775 5.706 1.00 91.75 172 LEU A O 1
ATOM 1373 N N . LEU A 1 173 ? 13.957 1.602 3.655 1.00 92.94 173 LEU A N 1
ATOM 1374 C CA . LEU A 1 173 ? 12.843 0.713 3.325 1.00 92.94 173 LEU A CA 1
ATOM 1375 C C . LEU A 1 173 ? 13.255 -0.769 3.320 1.00 92.94 173 LEU A C 1
ATOM 1377 O O . LEU A 1 173 ? 12.499 -1.622 3.793 1.00 92.94 173 LEU A O 1
ATOM 1381 N N . MET A 1 174 ? 14.462 -1.099 2.853 1.00 93.38 174 MET A N 1
ATOM 1382 C CA . MET A 1 174 ? 15.003 -2.459 2.956 1.00 93.38 174 MET A CA 1
ATOM 1383 C C . MET A 1 174 ? 15.216 -2.883 4.414 1.00 93.38 174 MET A C 1
ATOM 1385 O O . MET A 1 174 ? 14.934 -4.030 4.773 1.00 93.38 174 MET A O 1
ATOM 1389 N N . GLN A 1 175 ? 15.668 -1.969 5.277 1.00 90.69 175 GLN A N 1
ATOM 1390 C CA . GLN A 1 175 ? 15.769 -2.229 6.714 1.00 90.69 175 GLN A CA 1
ATOM 1391 C C . GLN A 1 175 ? 14.389 -2.481 7.332 1.00 90.69 175 GLN A C 1
ATOM 1393 O O . GLN A 1 175 ? 14.248 -3.436 8.094 1.00 90.69 175 GLN A O 1
ATOM 1398 N N . LEU A 1 176 ? 13.360 -1.712 6.955 1.00 90.00 176 LEU A N 1
ATOM 1399 C CA . LEU A 1 176 ? 11.980 -1.949 7.402 1.00 90.00 176 LEU A CA 1
ATOM 1400 C C . LEU A 1 176 ? 11.492 -3.357 7.033 1.00 90.00 176 LEU A C 1
ATOM 1402 O O . LEU A 1 176 ? 10.940 -4.056 7.882 1.00 90.00 176 LEU A O 1
ATOM 1406 N N . LEU A 1 177 ? 11.734 -3.808 5.795 1.00 91.50 177 LEU A N 1
ATOM 1407 C CA . LEU A 1 177 ? 11.396 -5.171 5.364 1.00 91.50 177 LEU A CA 1
ATOM 1408 C C . LEU A 1 177 ? 12.107 -6.230 6.217 1.00 91.50 177 LEU A C 1
ATOM 1410 O O . LEU A 1 177 ? 11.478 -7.192 6.657 1.00 91.50 177 LEU A O 1
ATOM 1414 N N . CYS A 1 178 ? 13.401 -6.042 6.486 1.00 91.62 178 CYS A N 1
ATOM 1415 C CA . CYS A 1 178 ? 14.193 -6.954 7.313 1.00 91.62 178 CYS A CA 1
ATOM 1416 C C . CYS A 1 178 ? 13.668 -7.031 8.757 1.00 91.62 178 CYS A C 1
ATOM 1418 O O . CYS A 1 178 ? 13.523 -8.121 9.324 1.00 91.62 178 CYS A O 1
ATOM 1420 N N . ILE A 1 179 ? 13.329 -5.879 9.341 1.00 89.75 179 ILE A N 1
ATOM 1421 C CA . ILE A 1 179 ? 12.780 -5.820 10.694 1.00 89.75 179 ILE A CA 1
ATOM 1422 C C . ILE A 1 179 ? 11.410 -6.505 10.739 1.00 89.75 179 ILE A C 1
ATOM 1424 O O . ILE A 1 179 ? 11.196 -7.356 11.601 1.00 89.75 179 ILE A O 1
ATOM 1428 N N . ASN A 1 180 ? 10.523 -6.230 9.777 1.00 88.25 180 ASN A N 1
ATOM 1429 C CA . ASN A 1 180 ? 9.225 -6.900 9.669 1.00 88.25 180 ASN A CA 1
ATOM 1430 C C . ASN A 1 180 ? 9.372 -8.425 9.581 1.00 88.25 180 ASN A C 1
ATOM 1432 O O . ASN A 1 180 ? 8.719 -9.151 10.327 1.00 88.25 180 ASN A O 1
ATOM 1436 N N . LEU A 1 181 ? 10.269 -8.931 8.730 1.00 90.69 181 LEU A N 1
ATOM 1437 C CA . LEU A 1 181 ? 10.531 -10.369 8.607 1.00 90.69 181 LEU A CA 1
ATOM 1438 C C . LEU A 1 181 ? 11.004 -10.991 9.927 1.00 90.69 181 LEU A C 1
ATOM 1440 O O . LEU A 1 181 ? 10.544 -12.075 10.289 1.00 90.69 181 LEU A O 1
ATOM 1444 N N . THR A 1 182 ? 11.874 -10.293 10.659 1.00 89.19 182 THR A N 1
ATOM 1445 C CA . THR A 1 182 ? 12.393 -10.743 11.959 1.00 89.19 182 THR A CA 1
ATOM 1446 C C . THR A 1 182 ? 11.290 -10.779 13.019 1.00 89.19 182 THR A C 1
ATOM 1448 O O . THR A 1 182 ? 11.121 -11.789 13.702 1.00 89.19 182 THR A O 1
ATOM 1451 N N . LEU A 1 183 ? 10.497 -9.708 13.120 1.00 86.56 183 LEU A N 1
ATOM 1452 C CA . LEU A 1 183 ? 9.361 -9.608 14.043 1.00 86.56 183 LEU A CA 1
ATOM 1453 C C . LEU A 1 183 ? 8.300 -10.674 13.760 1.00 86.56 183 LEU A C 1
ATOM 1455 O O . LEU A 1 183 ? 7.730 -11.277 14.672 1.00 86.56 183 LEU A O 1
ATOM 1459 N N . TRP A 1 184 ? 8.021 -10.928 12.485 1.00 88.19 184 TRP A N 1
ATOM 1460 C CA . TRP A 1 184 ? 7.039 -11.932 12.119 1.00 88.19 184 TRP A CA 1
ATOM 1461 C C . TRP A 1 184 ? 7.563 -13.333 12.392 1.00 88.19 184 TRP A C 1
ATOM 1463 O O . TRP A 1 184 ? 6.761 -14.158 12.814 1.00 88.19 184 TRP A O 1
ATOM 1473 N N . ALA A 1 185 ? 8.856 -13.615 12.196 1.00 83.81 185 ALA A N 1
ATOM 1474 C CA . ALA A 1 185 ? 9.462 -14.917 12.489 1.00 83.81 185 ALA A CA 1
ATOM 1475 C C . ALA A 1 185 ? 9.313 -15.314 13.967 1.00 83.81 185 ALA A C 1
ATOM 1477 O O . ALA A 1 185 ? 8.863 -16.424 14.244 1.00 83.81 185 ALA A O 1
ATOM 1478 N N . SER A 1 186 ? 9.582 -14.393 14.898 1.00 72.25 186 SER A N 1
ATOM 1479 C CA . SER A 1 186 ? 9.456 -14.647 16.343 1.00 72.25 186 SER A CA 1
ATOM 1480 C C . SER A 1 186 ? 8.009 -14.826 16.815 1.00 72.25 186 SER A C 1
ATOM 1482 O O . SER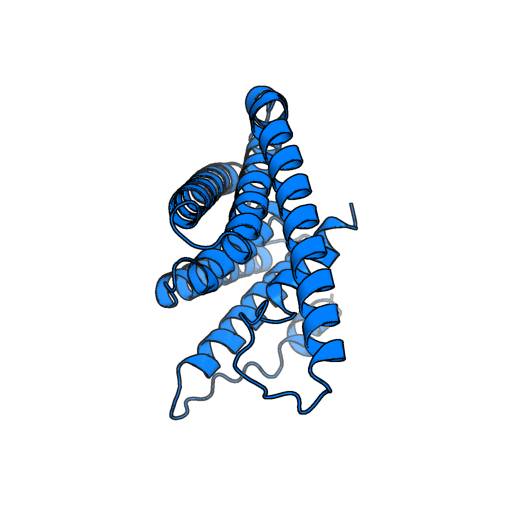 A 1 186 ? 7.756 -15.528 17.789 1.00 72.25 186 SER A O 1
ATOM 1484 N N . SER A 1 187 ? 7.039 -14.254 16.097 1.00 58.94 187 SER A N 1
ATOM 1485 C CA . SER A 1 187 ? 5.606 -14.360 16.418 1.00 58.94 187 SER A CA 1
ATOM 1486 C C . SER A 1 187 ? 4.981 -15.719 16.043 1.00 58.94 187 SER A C 1
ATOM 1488 O O . SER A 1 187 ? 3.786 -15.927 16.253 1.00 58.94 187 SER A O 1
ATOM 1490 N N . GLY A 1 188 ? 5.753 -16.626 15.429 1.00 51.94 188 GLY A N 1
ATOM 1491 C CA . GLY A 1 188 ? 5.297 -17.948 14.981 1.00 51.94 188 GLY A CA 1
ATOM 1492 C C . GLY A 1 188 ? 5.965 -19.137 15.674 1.00 51.94 188 GLY A C 1
ATOM 1493 O O . GLY A 1 188 ? 5.634 -20.268 15.338 1.00 51.94 188 GLY A O 1
ATOM 1494 N N . SER A 1 189 ? 6.892 -18.904 16.605 1.00 37.19 189 SER A N 1
ATOM 1495 C CA . SER A 1 189 ? 7.735 -19.949 17.188 1.00 37.19 189 SER A CA 1
ATOM 1496 C C . SER A 1 189 ? 7.551 -20.053 18.704 1.00 37.19 189 SER A C 1
ATOM 1498 O O . SER A 1 189 ? 8.205 -19.349 19.475 1.00 37.19 189 SER A O 1
ATOM 1500 N N . GLY A 1 190 ? 6.706 -20.990 19.136 1.00 42.16 190 GLY A N 1
ATOM 1501 C CA . GLY A 1 190 ? 7.141 -21.867 20.215 1.00 42.16 190 GLY A CA 1
ATOM 1502 C C . GLY A 1 190 ? 8.281 -22.716 19.651 1.00 42.16 190 GLY A C 1
ATOM 1503 O O . GLY A 1 190 ? 8.077 -23.412 18.667 1.00 42.16 190 GLY A O 1
ATOM 1504 N N . GLU A 1 191 ? 9.459 -22.593 20.255 1.00 32.44 191 GLU A N 1
ATOM 1505 C CA . GLU A 1 191 ? 10.714 -23.294 19.937 1.00 32.44 191 GLU A CA 1
ATOM 1506 C C . GLU A 1 191 ? 11.585 -22.766 18.784 1.00 32.44 191 GLU A C 1
ATOM 1508 O O . GLU A 1 191 ? 11.148 -22.262 17.757 1.00 32.44 191 GLU A O 1
ATOM 1513 N N . ARG A 1 192 ? 12.888 -22.810 19.076 1.00 41.41 192 ARG A N 1
ATOM 1514 C CA . ARG A 1 192 ? 13.995 -22.063 18.481 1.00 41.41 192 ARG A CA 1
ATOM 1515 C C . ARG A 1 192 ? 14.356 -22.608 17.107 1.00 41.41 192 ARG A C 1
ATOM 1517 O O . ARG A 1 192 ? 14.477 -23.813 16.966 1.00 41.41 192 ARG A O 1
ATOM 1524 N N . GLU A 1 193 ? 14.774 -21.717 16.216 1.00 31.00 193 GLU A N 1
ATOM 1525 C CA . GLU A 1 193 ? 16.003 -21.912 15.443 1.00 31.00 193 GLU A CA 1
ATOM 1526 C C . GLU A 1 193 ? 16.580 -20.544 15.058 1.00 31.00 193 GLU A C 1
ATOM 1528 O O . GLU A 1 193 ? 15.882 -19.641 14.594 1.00 31.00 193 GLU A O 1
ATOM 1533 N N . GLY A 1 194 ? 17.858 -20.350 15.383 1.00 34.56 194 GLY A N 1
ATOM 1534 C CA . GLY A 1 194 ? 18.533 -19.064 15.307 1.00 34.56 194 GLY A CA 1
ATOM 1535 C C . GLY A 1 194 ? 18.853 -18.671 13.874 1.00 34.56 194 GLY A C 1
ATOM 1536 O O . GLY A 1 194 ? 19.771 -19.214 13.267 1.00 34.56 194 GLY A O 1
ATOM 1537 N N . ILE A 1 195 ? 18.181 -17.637 13.376 1.00 37.03 195 ILE A N 1
ATOM 1538 C CA . ILE A 1 195 ? 18.737 -16.810 12.310 1.00 37.03 195 ILE A CA 1
ATOM 1539 C C . ILE A 1 195 ? 19.487 -15.679 13.002 1.00 37.03 195 ILE A C 1
ATOM 1541 O O . ILE A 1 195 ? 18.891 -14.763 13.568 1.00 37.03 195 ILE A O 1
ATOM 1545 N N . SER A 1 196 ? 20.816 -15.766 12.984 1.00 33.72 196 SER A N 1
ATOM 1546 C CA . SER A 1 196 ? 21.698 -14.683 13.411 1.00 33.72 196 SER A CA 1
ATOM 1547 C C . SER A 1 196 ? 21.536 -13.489 12.463 1.00 33.72 196 SER A C 1
ATOM 1549 O O . SER A 1 196 ? 22.304 -13.301 11.523 1.00 33.72 196 SER A O 1
ATOM 1551 N N . CYS A 1 197 ? 20.524 -12.655 12.706 1.00 38.56 197 CYS A N 1
ATOM 1552 C CA . CYS A 1 197 ? 20.472 -11.285 12.206 1.00 38.56 197 CYS A CA 1
ATOM 1553 C C . CYS A 1 197 ? 21.243 -10.386 13.183 1.00 38.56 197 CYS A C 1
ATOM 1555 O O . CYS A 1 197 ? 20.695 -9.511 13.846 1.00 38.56 197 CYS A O 1
ATOM 1557 N N . GLY A 1 198 ? 22.537 -10.663 13.322 1.00 35.56 198 GLY A N 1
ATOM 1558 C CA . GLY A 1 198 ? 23.420 -9.985 14.260 1.00 35.56 198 GLY A CA 1
ATOM 1559 C C . GLY A 1 198 ? 24.771 -9.721 13.622 1.00 35.56 198 GLY A C 1
ATOM 1560 O O . GLY A 1 198 ? 25.727 -10.409 13.959 1.00 35.56 198 GLY A O 1
ATOM 1561 N N . LYS A 1 199 ? 24.823 -8.766 12.676 1.00 35.62 199 LYS A N 1
ATOM 1562 C CA . LYS A 1 199 ? 26.013 -7.951 12.305 1.00 35.62 199 LYS A CA 1
ATOM 1563 C C . LYS A 1 199 ? 25.819 -7.023 11.093 1.00 35.62 199 LYS A C 1
ATOM 1565 O O . LYS A 1 199 ? 26.758 -6.356 10.678 1.00 35.62 199 LYS A O 1
ATOM 1570 N N . THR A 1 200 ? 24.613 -6.883 10.551 1.00 40.25 200 THR A N 1
ATOM 1571 C CA . THR A 1 200 ? 24.402 -6.159 9.283 1.00 40.25 200 THR A CA 1
ATOM 1572 C C . THR A 1 200 ? 24.613 -4.638 9.364 1.00 40.25 200 THR A C 1
ATOM 1574 O O . THR A 1 200 ? 24.898 -4.014 8.346 1.00 40.25 200 THR A O 1
ATOM 1577 N N . ARG A 1 201 ? 24.567 -4.033 10.564 1.00 37.84 201 ARG A N 1
ATOM 1578 C CA . ARG A 1 201 ? 24.826 -2.589 10.740 1.00 37.84 201 ARG A CA 1
ATOM 1579 C C . ARG A 1 201 ? 26.297 -2.217 10.510 1.00 37.84 201 ARG A C 1
ATOM 1581 O O . ARG A 1 201 ? 26.569 -1.140 9.998 1.00 37.84 201 ARG A O 1
ATOM 1588 N N . HIS A 1 202 ? 27.233 -3.111 10.845 1.00 33.31 202 HIS A N 1
ATOM 1589 C CA . HIS A 1 202 ? 28.661 -2.871 10.617 1.00 33.31 202 HIS A CA 1
ATOM 1590 C C . HIS A 1 202 ? 29.156 -3.413 9.281 1.00 33.31 202 HIS A C 1
ATOM 1592 O O . HIS A 1 202 ? 30.072 -2.830 8.726 1.00 33.31 202 HIS A O 1
ATOM 1598 N N . THR A 1 203 ? 28.559 -4.461 8.710 1.00 34.53 203 THR A N 1
ATOM 1599 C CA . THR A 1 203 ? 29.085 -5.030 7.456 1.00 34.53 203 THR A CA 1
ATOM 1600 C C . THR A 1 203 ? 28.609 -4.299 6.199 1.00 34.53 203 THR A C 1
ATOM 1602 O O . THR A 1 203 ? 29.359 -4.255 5.232 1.00 34.53 203 THR A O 1
ATOM 1605 N N . ILE A 1 204 ? 27.413 -3.692 6.198 1.00 40.41 204 ILE A N 1
ATOM 1606 C CA . ILE A 1 204 ? 26.964 -2.872 5.055 1.00 40.41 204 ILE A CA 1
ATOM 1607 C C . ILE A 1 204 ? 27.606 -1.479 5.112 1.00 40.41 204 ILE A C 1
ATOM 1609 O O . ILE A 1 204 ? 28.083 -0.998 4.094 1.00 40.41 204 ILE A O 1
ATOM 1613 N N . GLY A 1 205 ? 27.736 -0.885 6.306 1.00 33.50 205 GLY A N 1
ATOM 1614 C CA . GLY A 1 205 ? 28.447 0.388 6.477 1.00 33.50 205 GLY A CA 1
ATOM 1615 C C . GLY A 1 205 ? 29.963 0.294 6.244 1.00 33.50 205 GLY A C 1
ATOM 1616 O O . GLY A 1 205 ? 30.541 1.188 5.640 1.00 33.50 205 GLY A O 1
ATOM 1617 N N . ALA A 1 206 ? 30.625 -0.793 6.665 1.00 33.91 206 ALA A N 1
ATOM 1618 C CA . ALA A 1 206 ? 32.084 -0.911 6.538 1.00 33.91 206 ALA A CA 1
ATOM 1619 C C . ALA A 1 206 ? 32.571 -1.302 5.134 1.00 33.91 206 ALA A C 1
ATOM 1621 O O . ALA A 1 206 ? 33.750 -1.130 4.843 1.00 33.91 206 ALA A O 1
ATOM 1622 N N . ARG A 1 207 ? 31.700 -1.805 4.248 1.00 35.72 207 ARG A N 1
ATOM 1623 C CA . ARG A 1 207 ? 32.080 -2.110 2.855 1.00 35.72 207 ARG A CA 1
ATOM 1624 C C . ARG A 1 207 ? 32.031 -0.888 1.929 1.00 35.72 207 ARG A C 1
ATOM 1626 O O . ARG A 1 207 ? 32.435 -1.004 0.781 1.00 35.72 207 ARG A O 1
ATOM 1633 N N . ILE A 1 208 ? 31.571 0.254 2.445 1.00 43.22 208 ILE A N 1
ATOM 1634 C CA . ILE A 1 208 ? 31.433 1.532 1.727 1.00 43.22 208 ILE A CA 1
ATOM 1635 C C . ILE A 1 208 ? 32.577 2.509 2.089 1.00 43.22 208 ILE A C 1
ATOM 1637 O O . ILE A 1 208 ? 32.776 3.503 1.411 1.00 43.22 208 ILE A O 1
ATOM 1641 N N . GLN A 1 209 ? 33.408 2.209 3.100 1.00 31.31 209 GLN A N 1
ATOM 1642 C CA . GLN A 1 209 ? 34.550 3.058 3.499 1.00 31.31 209 GLN A CA 1
ATOM 1643 C C . GLN A 1 209 ? 35.937 2.537 3.074 1.00 31.31 209 GLN A C 1
ATOM 1645 O O . GLN A 1 209 ? 36.945 3.083 3.516 1.00 31.31 209 GLN A O 1
ATOM 1650 N N . SER A 1 210 ? 36.030 1.480 2.259 1.00 31.14 210 SER A N 1
ATOM 1651 C CA . SER A 1 210 ? 37.325 0.940 1.798 1.00 31.14 210 SER A CA 1
ATOM 1652 C C . SER A 1 210 ? 37.511 0.944 0.275 1.00 31.14 210 SER A C 1
ATOM 1654 O O . SER A 1 210 ? 38.189 0.061 -0.256 1.00 31.14 210 SER A O 1
ATOM 1656 N N . ILE A 1 211 ? 36.923 1.923 -0.413 1.00 38.38 211 ILE A N 1
ATOM 1657 C CA . ILE A 1 211 ? 37.372 2.405 -1.728 1.00 38.38 211 ILE A CA 1
ATOM 1658 C C . ILE A 1 211 ? 37.676 3.892 -1.572 1.00 38.38 211 ILE A C 1
ATOM 1660 O O . ILE A 1 211 ? 36.859 4.570 -0.912 1.00 38.38 211 ILE A O 1
#

InterPro domains:
  IPR000308 14-3-3 protein [PR00305] (38-62)
  IPR000308 14-3-3 protein [PR00305] (69-91)
  IPR000308 14-3-3 protein [PR00305] (104-130)
  IPR000308 14-3-3 protein [PR00305] (131-157)
  IPR000308 14-3-3 protein [PR00305] (158-187)
  IPR000308 14-3-3 protein [PTHR18860] (21-187)
  IPR023410 14-3-3 domain [PF00244] (21-184)
  IPR023410 14-3-3 domain [SM00101] (1-198)
  IPR036815 14-3-3 domain superfamily [G3DSA:1.20.190.20] (14-197)
  IPR036815 14-3-3 domain superfamily [SSF48445] (21-191)

Sequence (211 aa):
MNGTFSLLLLITFSTPVVPAEKNEYKGSEKHLATIRGYRIKIENEIEEICRDVLDLLDQSLIPNASTGESMALYYKMKGDYSRYLTEFVPGEKHNPAVISAYNAYKIAAYVAQTEFKAAHPLRLGLAVNFSVFYYRILNSRDRARCLAKRAFDDAKAKLDVLTEEPDDDSILLMQLLCINLTLWASSGSGEREGISCGKTRHTIGARIQSI